Protein AF-A0A7S0RR83-F1 (afdb_monomer)

Sequence (214 aa):
AKKSKADHDKAVKELEAQLAAASGAAKEVEVLRAQLQAARGGAAAEAGELRGEVEGLRAELARVRGEAADSARALGTKEKELETAQALLAEYKSLGAAREGAAAAAAAKAEDALKRAQLEHEHALSKLSERLRAREVEAESLGQQLAKAEAAAAEATKARASAAGSSSAELAAAKAEAEAAREEAAALKKELEGERTKLAKALEESKKRLAKAA

Mean predicted aligned error: 13.93 Å

pLDDT: mean 87.31, std 11.68, range [51.06, 98.56]

Solvent-accessible surface area (backbone atoms only — not comparable to full-atom values): 11217 Å² total; per-residue (Å²): 114,74,65,64,52,54,54,48,55,50,52,50,52,50,50,52,50,50,50,52,50,52,52,51,51,52,53,50,52,53,52,51,50,51,51,52,51,52,51,52,51,50,53,53,50,51,55,48,52,53,50,52,50,52,52,50,52,52,52,50,52,51,50,53,53,49,54,51,53,52,49,52,52,52,49,58,50,51,50,52,52,48,54,52,52,52,52,52,52,53,51,53,52,53,52,49,52,51,50,51,52,51,50,52,53,49,49,53,52,41,53,54,51,39,53,50,53,49,52,55,47,55,53,53,48,52,56,50,53,53,51,50,50,54,50,50,53,50,50,50,54,45,52,52,50,31,54,50,31,48,50,51,34,51,50,46,53,51,50,44,74,76,33,100,74,63,62,74,60,62,52,51,50,33,46,53,52,28,49,52,37,48,52,53,49,53,51,48,51,54,49,50,53,50,49,54,50,51,52,54,49,52,52,52,55,45,52,53,51,52,66,72,53,106

Organism: NCBI:txid1034604

Foldseek 3Di:
DVVVVVVVVVVVVVVVVVVVVVVVVVVVVVVVVVVVVVVVVVVVVVVVVVVVVVVVVVVVVVVVVVVVVVVVVVVVVVVVVVVVVVVVVVVVVVVVVVVVVVVVVVVVVLVVVLVVLVVVLVVVLVVLVVVLVVLVVVLVVLVVVLVVLVVLLVVLVVVVVVDVDDDPVSNVVSVVSNVVSVVVSVVSVVVSVVSVVVSVVSVVVSVVVSVVSD

Structure (mmCIF, N/CA/C/O backbone):
data_AF-A0A7S0RR83-F1
#
_entry.id   AF-A0A7S0RR83-F1
#
loop_
_atom_site.group_PDB
_atom_site.id
_atom_site.type_symbol
_atom_site.label_atom_id
_atom_site.label_alt_id
_atom_site.label_comp_id
_atom_site.label_asym_id
_atom_site.label_entity_id
_atom_site.label_seq_id
_atom_site.pdbx_PDB_ins_code
_atom_site.Cartn_x
_atom_site.Cartn_y
_atom_site.Cartn_z
_atom_site.occupancy
_atom_site.B_iso_or_equiv
_atom_site.auth_seq_id
_atom_site.auth_comp_id
_atom_site.auth_asym_id
_atom_site.auth_atom_id
_atom_site.pdbx_PDB_model_num
ATOM 1 N N . ALA A 1 1 ? -72.125 -13.925 116.553 1.00 60.41 1 ALA A N 1
ATOM 2 C CA . ALA A 1 1 ? -70.691 -13.589 116.703 1.00 60.41 1 ALA A CA 1
ATOM 3 C C . ALA A 1 1 ? -69.766 -14.486 115.865 1.00 60.41 1 ALA A C 1
ATOM 5 O O . ALA A 1 1 ? -69.114 -13.964 114.976 1.00 60.41 1 ALA A O 1
ATOM 6 N N . LYS A 1 2 ? -69.724 -15.818 116.066 1.00 62.03 2 LYS A N 1
ATOM 7 C CA . LYS A 1 2 ? -68.762 -16.705 115.359 1.00 62.03 2 LYS A CA 1
ATOM 8 C C . LYS A 1 2 ? -68.918 -16.778 113.823 1.00 62.03 2 LYS A C 1
ATOM 10 O O . LYS A 1 2 ? -67.911 -16.850 113.136 1.00 62.03 2 LYS A O 1
ATOM 15 N N . LYS A 1 3 ? -70.147 -16.717 113.288 1.00 67.31 3 LYS A N 1
ATOM 16 C CA . LYS A 1 3 ? -70.424 -16.816 111.835 1.00 67.31 3 LYS A CA 1
ATOM 17 C C . LYS A 1 3 ? -69.938 -15.588 111.040 1.00 67.31 3 LYS A C 1
ATOM 19 O O . LYS A 1 3 ? -69.220 -15.741 110.068 1.00 67.31 3 LYS A O 1
ATOM 24 N N . SER A 1 4 ? -70.205 -14.383 111.550 1.00 73.19 4 SER A N 1
ATOM 25 C CA . SER A 1 4 ? -69.758 -13.112 110.946 1.00 73.19 4 SER A CA 1
ATOM 26 C C . SER A 1 4 ? -68.231 -12.958 110.905 1.00 73.19 4 SER A C 1
ATOM 28 O O . SER A 1 4 ? -67.713 -12.361 109.968 1.00 73.19 4 SER A O 1
ATOM 30 N N . LYS A 1 5 ? -67.503 -13.521 111.880 1.00 78.44 5 LYS A N 1
ATOM 31 C CA . LYS A 1 5 ? -66.034 -13.537 111.860 1.00 78.44 5 LYS A CA 1
ATOM 32 C C . LYS A 1 5 ? -65.492 -14.439 110.744 1.00 78.44 5 LYS A C 1
ATOM 34 O O . LYS A 1 5 ? -64.592 -14.033 110.027 1.00 78.44 5 LYS A O 1
ATOM 39 N N . ALA A 1 6 ? -66.092 -15.616 110.550 1.00 79.31 6 ALA A N 1
ATOM 40 C CA . ALA A 1 6 ? -65.705 -16.537 109.481 1.00 79.31 6 ALA A CA 1
ATOM 41 C C . ALA A 1 6 ? -65.981 -15.969 108.076 1.00 79.31 6 ALA A C 1
ATOM 43 O O . ALA A 1 6 ? -65.160 -16.141 107.178 1.00 79.31 6 ALA A O 1
ATOM 44 N N . ASP A 1 7 ? -67.101 -15.263 107.894 1.00 82.12 7 ASP A N 1
ATOM 45 C CA . ASP A 1 7 ? -67.424 -14.593 106.627 1.00 82.12 7 ASP A CA 1
ATOM 46 C C . ASP A 1 7 ? -66.451 -13.434 106.339 1.00 82.12 7 ASP A C 1
ATOM 48 O O . ASP A 1 7 ? -65.999 -13.267 105.205 1.00 82.12 7 ASP A O 1
ATOM 52 N N . HIS A 1 8 ? -66.059 -12.680 107.373 1.00 84.81 8 HIS A N 1
ATOM 53 C CA . HIS A 1 8 ? -65.063 -11.616 107.248 1.00 84.81 8 HIS A CA 1
ATOM 54 C C . HIS A 1 8 ? -63.662 -12.167 106.933 1.00 84.81 8 HIS A C 1
ATOM 56 O O . HIS A 1 8 ? -62.995 -11.642 106.042 1.00 84.81 8 HIS A O 1
ATOM 62 N N . ASP A 1 9 ? -63.234 -13.242 107.601 1.00 86.94 9 ASP A N 1
ATOM 63 C CA . ASP A 1 9 ? -61.950 -13.905 107.337 1.00 86.94 9 ASP A CA 1
ATOM 64 C C . ASP A 1 9 ? -61.903 -14.487 105.910 1.00 86.94 9 ASP A C 1
ATOM 66 O O . ASP A 1 9 ? -60.859 -14.467 105.257 1.00 86.94 9 ASP A O 1
ATOM 70 N N . LYS A 1 10 ? -63.039 -14.978 105.390 1.00 89.88 10 LYS A N 1
ATOM 71 C CA . LYS A 1 10 ? -63.157 -15.449 104.002 1.00 89.88 10 LYS A CA 1
ATOM 72 C C . LYS A 1 10 ? -63.028 -14.298 102.999 1.00 89.88 10 LYS A C 1
ATOM 74 O O . LYS A 1 10 ? -62.277 -14.429 102.038 1.00 89.88 10 LYS A O 1
ATOM 79 N N . ALA A 1 11 ? -63.708 -13.177 103.240 1.00 89.00 11 ALA A N 1
ATOM 80 C CA . ALA A 1 11 ? -63.618 -11.992 102.386 1.00 89.00 11 ALA A CA 1
ATOM 81 C C . ALA A 1 11 ? -62.201 -11.393 102.367 1.00 89.00 11 ALA A C 1
ATOM 83 O O . ALA A 1 11 ? -61.719 -10.994 101.312 1.00 89.00 11 ALA A O 1
ATOM 84 N N . VAL A 1 12 ? -61.509 -11.381 103.513 1.00 90.44 12 VAL A N 1
ATOM 85 C CA . VAL A 1 12 ? -60.111 -10.930 103.602 1.00 90.44 12 VAL A CA 1
ATOM 86 C C . VAL A 1 12 ? -59.194 -11.831 102.778 1.00 90.44 12 VAL A C 1
ATOM 88 O O . VAL A 1 12 ? -58.439 -11.320 101.959 1.00 90.44 12 VAL A O 1
ATOM 91 N N . LYS A 1 13 ? -59.312 -13.160 102.899 1.00 91.75 13 LYS A N 1
ATOM 92 C CA . LYS A 1 13 ? -58.520 -14.102 102.087 1.00 91.75 13 LYS A CA 1
ATOM 93 C C . LYS A 1 13 ? -58.776 -13.966 100.588 1.00 91.75 13 LYS A C 1
ATOM 95 O O . LYS A 1 13 ? -57.857 -14.116 99.789 1.00 91.75 13 LYS A O 1
ATOM 100 N N . GLU A 1 14 ? -60.018 -13.699 100.199 1.00 92.44 14 GLU A N 1
ATOM 101 C CA . GLU A 1 14 ? -60.375 -13.487 98.796 1.00 92.44 14 GLU A CA 1
ATOM 102 C C . GLU A 1 14 ? -59.794 -12.171 98.259 1.00 92.44 14 GLU A C 1
ATOM 104 O O . GLU A 1 14 ? -59.239 -12.154 97.162 1.00 92.44 14 GLU A O 1
ATOM 109 N N . LEU A 1 15 ? -59.822 -11.095 99.052 1.00 91.69 15 LEU A N 1
ATOM 110 C CA . LEU 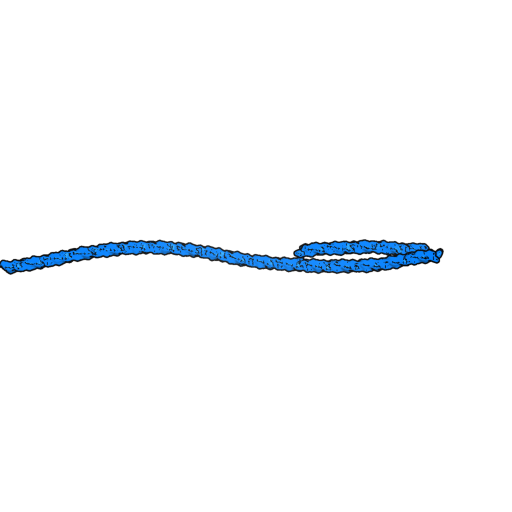A 1 15 ? -59.162 -9.830 98.714 1.00 91.69 15 LEU A CA 1
ATOM 111 C C . LEU A 1 15 ? -57.634 -9.969 98.645 1.00 91.69 15 LEU A C 1
ATOM 113 O O . LEU A 1 15 ? -57.019 -9.425 97.734 1.00 91.69 15 LEU A O 1
ATOM 117 N N . GLU A 1 16 ? -57.015 -10.722 99.557 1.00 92.25 16 GLU A N 1
ATOM 118 C CA . GLU A 1 16 ? -55.580 -11.033 99.516 1.00 92.25 16 GLU A CA 1
ATOM 119 C C . GLU A 1 16 ? -55.212 -11.830 98.255 1.00 92.25 16 GLU A C 1
ATOM 121 O O . GLU A 1 16 ? -54.220 -11.519 97.594 1.00 92.25 16 GLU A O 1
ATOM 126 N N . ALA A 1 17 ? -56.036 -12.811 97.870 1.00 91.88 17 ALA A N 1
ATOM 127 C CA . ALA A 1 17 ? -55.854 -13.573 96.636 1.00 91.88 17 ALA A CA 1
ATOM 128 C C . ALA A 1 17 ? -56.018 -12.695 95.383 1.00 91.88 17 ALA A C 1
ATOM 130 O O . ALA A 1 17 ? -55.215 -12.791 94.454 1.00 91.88 17 ALA A O 1
ATOM 131 N N . GLN A 1 18 ? -57.012 -11.800 95.366 1.00 93.50 18 GLN A N 1
ATOM 132 C CA . GLN A 1 18 ? -57.211 -10.835 94.282 1.00 93.50 18 GLN A CA 1
ATOM 133 C C . GLN A 1 18 ? -56.055 -9.833 94.188 1.00 93.50 18 GLN A C 1
ATOM 135 O O . GLN A 1 18 ? -55.601 -9.532 93.086 1.00 93.50 18 GLN A O 1
ATOM 140 N N . LEU A 1 19 ? -55.529 -9.357 95.320 1.00 93.56 19 LEU A N 1
ATOM 141 C CA . LEU A 1 19 ? -54.373 -8.462 95.358 1.00 93.56 19 LEU A CA 1
ATOM 142 C C . LEU A 1 19 ? -53.105 -9.164 94.854 1.00 93.56 19 LEU A C 1
ATOM 144 O O . LEU A 1 19 ? -52.348 -8.581 94.077 1.00 93.56 19 LEU A O 1
ATOM 148 N N . ALA A 1 20 ? -52.890 -10.423 95.242 1.00 92.38 20 ALA A N 1
ATOM 149 C CA . ALA A 1 20 ? -51.783 -11.234 94.743 1.00 92.38 20 ALA A CA 1
ATOM 150 C C . ALA A 1 20 ? -51.888 -11.468 93.225 1.00 92.38 20 ALA A C 1
ATOM 152 O O . ALA A 1 20 ? -50.896 -11.302 92.512 1.00 92.38 20 ALA A O 1
ATOM 153 N N . ALA A 1 21 ? -53.087 -11.772 92.717 1.00 93.62 21 ALA A N 1
ATOM 154 C CA . ALA A 1 21 ? -53.343 -11.922 91.285 1.00 93.62 21 ALA A CA 1
ATOM 155 C C . ALA A 1 21 ? -53.129 -10.606 90.515 1.00 93.62 21 ALA A C 1
ATOM 157 O O . ALA A 1 21 ? -52.456 -10.598 89.486 1.00 93.62 21 ALA A O 1
ATOM 158 N N . ALA A 1 22 ? -53.627 -9.481 91.039 1.00 92.25 22 ALA A N 1
ATOM 159 C CA . ALA A 1 22 ? -53.428 -8.159 90.448 1.00 92.25 22 ALA A CA 1
ATOM 160 C C . ALA A 1 22 ? -51.945 -7.752 90.432 1.00 92.25 22 ALA A C 1
ATOM 162 O O . ALA A 1 22 ? -51.466 -7.203 89.441 1.00 92.25 22 ALA A O 1
ATOM 163 N N . SER A 1 23 ? -51.193 -8.066 91.492 1.00 92.69 23 SER A N 1
ATOM 164 C CA . SER A 1 23 ? -49.745 -7.838 91.547 1.00 92.69 23 SER A CA 1
ATOM 165 C C . SER A 1 23 ? -48.982 -8.715 90.545 1.00 92.69 23 SER A C 1
ATOM 167 O O . SER A 1 23 ? -48.041 -8.239 89.909 1.00 92.69 23 SER A O 1
ATOM 169 N N . GLY A 1 24 ? -49.405 -9.970 90.358 1.00 94.25 24 GLY A N 1
ATOM 170 C CA . GLY A 1 24 ? -48.872 -10.860 89.323 1.00 94.25 24 GLY A CA 1
ATOM 171 C C . GLY A 1 24 ? -49.106 -10.316 87.912 1.00 94.25 24 GLY A C 1
ATOM 172 O O . GLY A 1 24 ? -48.156 -10.179 87.144 1.00 94.25 24 GLY A O 1
ATOM 173 N N . ALA A 1 25 ? -50.342 -9.911 87.609 1.00 94.75 25 ALA A N 1
ATOM 174 C CA . ALA A 1 25 ? -50.702 -9.318 86.322 1.00 94.75 25 ALA A CA 1
ATOM 175 C C . ALA A 1 25 ? -49.961 -7.994 86.055 1.00 94.75 25 ALA A C 1
ATOM 177 O O . ALA A 1 25 ? -49.521 -7.745 84.936 1.00 94.75 25 ALA A O 1
ATOM 178 N N . ALA A 1 26 ? -49.766 -7.152 87.077 1.00 94.25 26 ALA A N 1
ATOM 179 C CA . ALA A 1 26 ? -49.001 -5.911 86.943 1.00 94.25 26 ALA A CA 1
ATOM 180 C C . ALA A 1 26 ? -47.542 -6.175 86.528 1.00 94.25 26 ALA A C 1
ATOM 182 O O . ALA A 1 26 ? -47.042 -5.527 85.609 1.00 94.25 26 ALA A O 1
ATOM 183 N N . LYS A 1 27 ? -46.887 -7.171 87.141 1.00 95.12 27 LYS A N 1
ATOM 184 C CA . LYS A 1 27 ? -45.526 -7.591 86.765 1.00 95.12 27 LYS A CA 1
ATOM 185 C C . LYS A 1 27 ? -45.468 -8.142 85.342 1.00 95.12 27 LYS A C 1
ATOM 187 O O . LYS A 1 27 ? -44.540 -7.833 84.602 1.00 95.12 27 LYS A O 1
ATOM 192 N N . GLU A 1 28 ? -46.458 -8.931 84.937 1.00 96.25 28 GLU A N 1
ATOM 193 C CA . GLU A 1 28 ? -46.538 -9.459 83.572 1.00 96.25 28 GLU A CA 1
ATOM 194 C C . GLU A 1 28 ? -46.694 -8.334 82.536 1.00 96.25 28 GLU A C 1
ATOM 196 O O . GLU A 1 28 ? -45.997 -8.321 81.523 1.00 96.25 28 GLU A O 1
ATOM 201 N N . VAL A 1 29 ? -47.524 -7.326 82.822 1.00 96.38 29 VAL A N 1
ATOM 202 C CA . VAL A 1 29 ? -47.659 -6.131 81.974 1.00 96.38 29 VAL A CA 1
ATOM 203 C C . VAL A 1 29 ? -46.337 -5.365 81.862 1.00 96.38 29 VAL A C 1
ATOM 205 O O . VAL A 1 29 ? -46.005 -4.894 80.774 1.00 96.38 29 VAL A O 1
ATOM 208 N N . GLU A 1 30 ? -45.565 -5.236 82.944 1.00 96.31 30 GLU A N 1
ATOM 209 C CA . GLU A 1 30 ? -44.232 -4.616 82.901 1.00 96.31 30 GLU A CA 1
ATOM 210 C C . GLU A 1 30 ? -43.258 -5.404 82.015 1.00 96.31 30 GLU A C 1
ATOM 212 O O . GLU A 1 30 ? -42.582 -4.807 81.172 1.00 96.31 30 GLU A O 1
ATOM 217 N N . VAL A 1 31 ? -43.241 -6.736 82.129 1.00 97.31 31 VAL A N 1
ATOM 218 C CA . VAL A 1 31 ? -42.421 -7.613 81.275 1.00 97.31 31 VAL A CA 1
ATOM 219 C C . VAL A 1 31 ? -42.820 -7.479 79.805 1.00 97.31 31 VAL A C 1
ATOM 221 O O . VAL A 1 31 ? -41.956 -7.275 78.952 1.00 97.31 31 VAL A O 1
ATOM 224 N N . LEU A 1 32 ? -44.118 -7.523 79.495 1.00 97.31 32 LEU A N 1
ATOM 225 C CA . LEU A 1 32 ? -44.620 -7.376 78.126 1.00 97.31 32 LEU A CA 1
ATOM 226 C C . LEU A 1 32 ? -44.305 -5.993 77.544 1.00 97.31 32 LEU A C 1
ATOM 228 O O . LEU A 1 32 ? -43.950 -5.882 76.371 1.00 97.31 32 LEU A O 1
ATOM 232 N N . ARG A 1 33 ? -44.379 -4.926 78.352 1.00 97.12 33 ARG A N 1
ATOM 233 C CA . ARG A 1 33 ? -43.968 -3.576 77.931 1.00 97.12 33 ARG A CA 1
ATOM 234 C C . ARG A 1 33 ? -42.480 -3.516 77.607 1.00 97.12 33 ARG A C 1
ATOM 236 O O . ARG A 1 33 ? -42.124 -2.952 76.574 1.00 97.12 33 ARG A O 1
ATOM 243 N N . ALA A 1 34 ? -41.633 -4.116 78.443 1.00 96.19 34 ALA A N 1
ATOM 244 C CA . ALA A 1 34 ? -40.195 -4.182 78.199 1.00 96.19 34 ALA A CA 1
ATOM 245 C C . ALA A 1 34 ? -39.875 -4.973 76.919 1.00 96.19 34 ALA A C 1
ATOM 247 O O . ALA A 1 34 ? -39.101 -4.505 76.085 1.00 96.19 34 ALA A O 1
ATOM 248 N N . GLN A 1 35 ? -40.525 -6.122 76.710 1.00 97.75 35 GLN A N 1
ATOM 249 C CA . GLN A 1 35 ? -40.382 -6.925 75.491 1.00 97.75 35 GLN A CA 1
ATOM 250 C C . GLN A 1 35 ? -40.842 -6.165 74.241 1.00 97.75 35 GLN A C 1
ATOM 252 O O . GLN A 1 35 ? -40.140 -6.159 73.232 1.00 97.75 35 GLN A O 1
ATOM 257 N N . LEU A 1 36 ? -41.981 -5.468 74.306 1.00 97.25 36 LEU A N 1
ATOM 258 C CA . LEU A 1 36 ? -42.479 -4.651 73.199 1.00 97.25 36 LEU A CA 1
ATOM 259 C C . LEU A 1 36 ? -41.527 -3.492 72.876 1.00 97.25 36 LEU A C 1
ATOM 261 O O . LEU A 1 36 ? -41.306 -3.185 71.706 1.00 97.25 36 LEU A O 1
ATOM 265 N N . GLN A 1 37 ? -40.960 -2.843 73.896 1.00 97.06 37 GLN A N 1
ATOM 266 C CA . GLN A 1 37 ? -39.983 -1.773 73.708 1.00 97.06 37 GLN A CA 1
ATOM 267 C C . GLN A 1 37 ? -38.692 -2.302 73.071 1.00 97.06 37 GLN A C 1
ATOM 269 O O . GLN A 1 37 ? -38.191 -1.683 72.133 1.00 97.06 37 GLN A O 1
ATOM 274 N N . ALA A 1 38 ? -38.200 -3.461 73.516 1.00 96.69 38 ALA A N 1
ATOM 275 C CA . ALA A 1 38 ? -37.044 -4.124 72.918 1.00 96.69 38 ALA A CA 1
ATOM 276 C C . ALA A 1 38 ? -37.302 -4.504 71.450 1.00 96.69 38 ALA A C 1
ATOM 278 O O . ALA A 1 38 ? -36.490 -4.184 70.586 1.00 96.69 38 ALA A O 1
ATOM 279 N N . ALA A 1 39 ? -38.461 -5.097 71.144 1.00 96.62 39 ALA A N 1
ATOM 280 C CA . ALA A 1 39 ? -38.842 -5.459 69.779 1.00 96.62 39 ALA A CA 1
ATOM 281 C C . ALA A 1 39 ? -38.962 -4.231 68.861 1.00 96.62 39 ALA A C 1
ATOM 283 O O . ALA A 1 39 ? -38.484 -4.251 67.730 1.00 96.62 39 ALA A O 1
ATOM 284 N N . ARG A 1 40 ? -39.551 -3.131 69.353 1.00 96.75 40 ARG A N 1
ATOM 285 C CA . ARG A 1 40 ? -39.627 -1.860 68.611 1.00 96.75 40 ARG A CA 1
ATOM 286 C C . ARG A 1 40 ? -38.247 -1.260 68.354 1.00 96.75 40 ARG A C 1
ATOM 288 O O . ARG A 1 40 ? -38.011 -0.765 67.258 1.00 96.75 40 ARG A O 1
ATOM 295 N N . GLY A 1 41 ? -37.354 -1.306 69.344 1.00 97.31 41 GLY A N 1
ATOM 296 C CA . GLY A 1 41 ? -35.970 -0.855 69.196 1.00 97.31 41 GLY A CA 1
ATOM 297 C C . GLY A 1 41 ? -35.206 -1.675 68.156 1.00 97.31 41 GLY A C 1
ATOM 298 O O . GLY A 1 41 ? -34.579 -1.094 67.275 1.00 97.31 41 GLY A O 1
ATOM 299 N N . GLY A 1 42 ? -35.329 -3.005 68.208 1.00 97.75 42 GLY A N 1
ATOM 300 C CA . GLY A 1 42 ? -34.726 -3.914 67.229 1.00 97.75 42 GLY A CA 1
ATOM 301 C C . GLY A 1 42 ? -35.236 -3.668 65.808 1.00 97.75 42 GLY A C 1
ATOM 302 O O . GLY A 1 42 ? -34.438 -3.452 64.903 1.00 97.75 42 GLY A O 1
ATOM 303 N N . ALA A 1 43 ? -36.557 -3.582 65.626 1.00 97.19 43 ALA A N 1
ATOM 304 C CA . ALA A 1 43 ? -37.153 -3.303 64.319 1.00 97.19 43 ALA A CA 1
ATOM 305 C C . ALA A 1 43 ? -36.753 -1.923 63.763 1.00 97.19 43 ALA A C 1
ATOM 307 O O . ALA A 1 43 ? -36.580 -1.764 62.556 1.00 97.19 43 ALA A O 1
ATOM 308 N N . ALA A 1 44 ? -36.598 -0.911 64.625 1.00 96.81 44 ALA A N 1
ATOM 309 C CA . ALA A 1 44 ? -36.131 0.409 64.207 1.00 96.81 44 ALA A CA 1
ATOM 310 C C . ALA A 1 44 ? -34.659 0.392 63.762 1.00 96.81 44 ALA A C 1
ATOM 312 O O . ALA A 1 44 ? -34.322 1.063 62.787 1.00 96.81 44 ALA A O 1
ATOM 313 N N . ALA A 1 45 ? -33.804 -0.375 64.447 1.00 97.31 45 ALA A N 1
ATOM 314 C CA . ALA A 1 45 ? -32.404 -0.552 64.066 1.00 97.31 45 ALA A CA 1
ATOM 315 C C . ALA A 1 45 ? -32.281 -1.271 62.713 1.00 97.31 45 ALA A C 1
ATOM 317 O O . ALA A 1 45 ? -31.656 -0.738 61.800 1.00 97.31 45 ALA A O 1
ATOM 318 N N . GLU A 1 46 ? -32.975 -2.398 62.546 1.00 98.06 46 GLU A N 1
ATOM 319 C CA . GLU A 1 46 ? -32.992 -3.171 61.296 1.00 98.06 46 GLU A CA 1
ATOM 320 C C . GLU A 1 46 ? -33.536 -2.341 60.121 1.00 98.06 46 GLU A C 1
ATOM 322 O O . GLU A 1 46 ? -32.962 -2.313 59.034 1.00 98.06 46 GLU A O 1
ATOM 327 N N . ALA A 1 47 ? -34.602 -1.563 60.343 1.00 97.50 47 ALA A N 1
ATOM 328 C CA . ALA A 1 47 ? -35.118 -0.647 59.329 1.00 97.50 47 ALA A CA 1
ATOM 329 C C . ALA A 1 47 ? -34.118 0.464 58.956 1.00 97.50 47 ALA A C 1
ATOM 331 O O . ALA A 1 47 ? -34.159 0.964 57.830 1.00 97.50 47 ALA A O 1
ATOM 332 N N . GLY A 1 48 ? -33.254 0.882 59.885 1.00 97.88 48 GLY A N 1
ATOM 333 C CA . GLY A 1 48 ? -32.165 1.822 59.623 1.00 97.88 48 GLY A CA 1
ATOM 334 C C . GLY A 1 48 ? -31.062 1.203 58.765 1.00 97.88 48 GLY A C 1
ATOM 335 O O . GLY A 1 48 ? -30.654 1.806 57.773 1.00 97.88 48 GLY A O 1
ATOM 336 N N . GLU A 1 49 ? -30.639 -0.017 59.099 1.00 98.06 49 GLU A N 1
ATOM 337 C CA . GLU A 1 49 ? -29.631 -0.778 58.348 1.00 98.06 49 GLU A CA 1
ATOM 338 C C . GLU A 1 49 ? -30.084 -1.038 56.906 1.00 98.06 49 GLU A C 1
ATOM 340 O O . GLU A 1 49 ? -29.376 -0.683 55.963 1.00 98.06 49 GLU A O 1
ATOM 345 N N . LEU A 1 50 ? -31.313 -1.534 56.722 1.00 98.12 50 LEU A N 1
ATOM 346 C CA . LEU A 1 50 ? -31.885 -1.790 55.396 1.00 98.12 50 LEU A CA 1
ATOM 347 C C . LEU A 1 50 ? -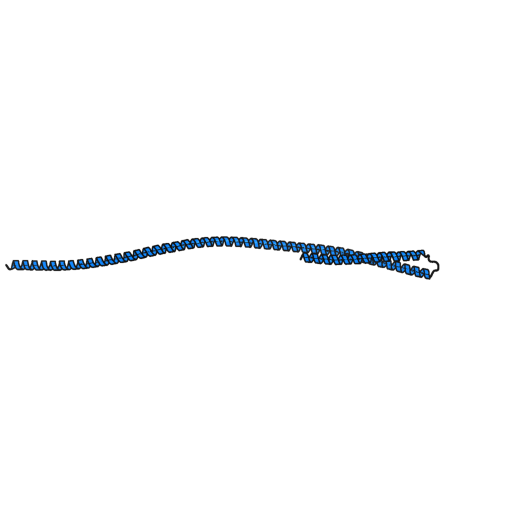32.004 -0.516 54.551 1.00 98.12 50 LEU A C 1
ATOM 349 O O . LEU A 1 50 ? -31.801 -0.549 53.338 1.00 98.12 50 LEU A O 1
ATOM 353 N N . ARG A 1 51 ? -32.326 0.633 55.163 1.00 98.12 51 ARG A N 1
ATOM 354 C CA . ARG A 1 51 ? -32.340 1.919 54.443 1.00 98.12 51 ARG A CA 1
ATOM 355 C C . ARG A 1 51 ? -30.944 2.300 53.963 1.00 98.12 51 ARG A C 1
ATOM 357 O O . ARG A 1 51 ? -30.812 2.697 52.807 1.00 98.12 51 ARG A O 1
ATOM 364 N N . GLY A 1 52 ? -29.931 2.143 54.815 1.00 98.00 52 GLY A N 1
ATOM 365 C CA . GLY A 1 52 ? -28.537 2.393 54.450 1.00 98.00 52 GLY A CA 1
ATOM 366 C C . GLY A 1 52 ? -28.065 1.488 53.310 1.00 98.00 52 GLY A C 1
ATOM 367 O O . GLY A 1 52 ? -27.455 1.966 52.356 1.00 98.00 52 GLY A O 1
ATOM 368 N N . GLU A 1 53 ? -28.416 0.202 53.350 1.00 98.44 53 GLU A N 1
ATOM 369 C CA . GLU A 1 53 ? -28.096 -0.748 52.280 1.00 98.44 53 GLU A CA 1
ATOM 370 C C . GLU A 1 53 ? -28.779 -0.371 50.956 1.00 98.44 53 GLU A C 1
ATOM 372 O O . GLU A 1 53 ? -28.132 -0.329 49.909 1.00 98.44 53 GLU A O 1
ATOM 377 N N . VAL A 1 54 ? -30.066 -0.004 50.990 1.00 98.38 54 VAL A N 1
ATOM 378 C CA . VAL A 1 54 ? -30.799 0.455 49.798 1.00 98.38 54 VAL A CA 1
ATOM 379 C C . VAL A 1 54 ? -30.172 1.717 49.202 1.00 98.38 54 VAL A C 1
ATOM 381 O O . VAL A 1 54 ? -30.089 1.842 47.978 1.00 98.38 54 VAL A O 1
ATOM 384 N N . GLU A 1 55 ? -29.735 2.663 50.031 1.00 98.38 55 GLU A N 1
ATOM 385 C CA . GLU A 1 55 ? -29.032 3.863 49.566 1.00 98.38 55 GLU A CA 1
ATOM 386 C C . GLU A 1 55 ? -27.670 3.522 48.947 1.00 98.38 55 GLU A C 1
ATOM 388 O O . GLU A 1 55 ? -27.357 4.019 47.860 1.00 98.38 55 GLU A O 1
ATOM 393 N N . GLY A 1 56 ? -26.913 2.609 49.563 1.00 98.56 56 GLY A N 1
ATOM 394 C CA . GLY A 1 56 ? -25.648 2.099 49.031 1.00 98.56 56 GLY A CA 1
ATOM 395 C C . GLY A 1 56 ? -25.810 1.428 47.666 1.00 98.56 56 GLY A C 1
ATOM 396 O O . GLY A 1 56 ? -25.139 1.804 46.704 1.00 98.56 56 GLY A O 1
ATOM 397 N N . LEU A 1 57 ? -26.771 0.510 47.537 1.00 98.50 57 LEU A N 1
ATOM 398 C CA . LEU A 1 57 ? -27.067 -0.183 46.279 1.00 98.50 57 LEU A CA 1
ATOM 399 C C . LEU A 1 57 ? -27.537 0.780 45.181 1.00 98.50 57 LEU A C 1
ATOM 401 O O . LEU A 1 57 ? -27.198 0.609 44.010 1.00 98.50 57 LEU A O 1
ATOM 405 N N . ARG A 1 58 ? -28.296 1.825 45.532 1.00 98.50 58 ARG A N 1
ATOM 406 C CA . ARG A 1 58 ? -28.693 2.871 44.574 1.00 98.50 58 ARG A CA 1
ATOM 407 C C . ARG A 1 58 ? -27.492 3.665 44.070 1.00 98.50 58 ARG A C 1
ATOM 409 O O . ARG A 1 58 ? -27.429 3.948 42.872 1.00 98.50 58 ARG A O 1
ATOM 416 N N . ALA A 1 59 ? -26.557 4.012 44.952 1.00 98.38 59 ALA A N 1
ATOM 417 C CA . ALA A 1 59 ? -25.329 4.705 44.573 1.00 98.38 59 ALA A CA 1
ATOM 418 C C . ALA A 1 59 ? -24.445 3.828 43.672 1.00 98.38 59 ALA A C 1
ATOM 420 O O . ALA A 1 59 ? -23.955 4.294 42.642 1.00 98.38 59 ALA A O 1
ATOM 421 N N . GLU A 1 60 ? -24.304 2.544 44.001 1.00 98.50 60 GLU A N 1
ATOM 422 C CA . GLU A 1 60 ? -23.543 1.598 43.187 1.00 98.50 60 GLU A CA 1
ATOM 423 C C . GLU A 1 60 ? -24.178 1.386 41.807 1.00 98.50 60 GLU A C 1
ATOM 425 O O . GLU A 1 60 ? -23.489 1.458 40.789 1.00 98.50 60 GLU A O 1
ATOM 430 N N . LEU A 1 61 ? -25.503 1.229 41.744 1.00 98.31 61 LEU A N 1
ATOM 431 C CA . LEU A 1 61 ? -26.230 1.122 40.480 1.00 98.31 61 LEU A CA 1
ATOM 432 C C . LEU A 1 61 ? -26.038 2.369 39.605 1.00 98.31 61 LEU A C 1
ATOM 434 O O . LEU A 1 61 ? -25.887 2.252 38.387 1.00 98.31 61 LEU A O 1
ATOM 438 N N . ALA A 1 62 ? -26.042 3.563 40.204 1.00 98.44 62 ALA A N 1
ATOM 439 C CA . ALA A 1 62 ? -25.778 4.805 39.485 1.00 98.44 62 ALA A CA 1
ATOM 440 C C . ALA A 1 62 ? -24.344 4.848 38.931 1.00 98.44 62 ALA A C 1
ATOM 442 O O . ALA A 1 62 ? -24.159 5.197 37.763 1.00 98.44 62 ALA A O 1
ATOM 443 N N . ARG A 1 63 ? -23.350 4.425 39.724 1.00 98.56 63 ARG A N 1
ATOM 444 C CA . ARG A 1 63 ? -21.946 4.324 39.296 1.00 98.56 63 ARG A CA 1
ATOM 445 C C . ARG A 1 63 ? -21.784 3.373 38.110 1.00 98.56 63 ARG A C 1
ATOM 447 O O . ARG A 1 63 ? -21.256 3.778 37.079 1.00 98.56 63 ARG A O 1
ATOM 454 N N . VAL A 1 64 ? -22.301 2.147 38.219 1.00 98.38 64 VAL A N 1
ATOM 455 C CA . VAL A 1 64 ? -22.198 1.124 37.161 1.00 98.38 64 VAL A CA 1
ATOM 456 C C . VAL A 1 64 ? -22.885 1.581 35.872 1.00 98.38 64 VAL A C 1
ATOM 458 O O . VAL A 1 64 ? -22.373 1.354 34.778 1.00 98.38 64 VAL A O 1
ATOM 461 N N . ARG A 1 65 ? -24.024 2.278 35.971 1.00 98.44 65 ARG A N 1
ATOM 462 C CA . ARG A 1 65 ? -24.688 2.870 34.797 1.00 98.44 65 ARG A CA 1
ATOM 463 C C . ARG A 1 65 ? -23.840 3.948 34.125 1.00 98.44 65 ARG A C 1
ATOM 465 O O . ARG A 1 65 ? -23.833 4.013 32.898 1.00 98.44 65 ARG A O 1
ATOM 472 N N . GLY A 1 66 ? -23.135 4.767 34.906 1.00 98.56 66 GLY A N 1
ATOM 473 C CA . GLY A 1 66 ? -22.177 5.743 34.382 1.00 98.56 66 GLY A CA 1
ATOM 474 C C . GLY A 1 66 ? -21.037 5.066 33.622 1.00 98.56 66 GLY A C 1
ATOM 475 O O . GLY A 1 66 ? -20.812 5.363 32.453 1.00 98.56 66 GLY A O 1
ATOM 476 N N . GLU A 1 67 ? -20.400 4.074 34.244 1.00 98.50 67 GLU A N 1
ATOM 477 C CA . GLU A 1 67 ? -19.296 3.308 33.645 1.00 98.50 67 GLU A CA 1
ATOM 478 C C . GLU A 1 67 ? -19.715 2.575 32.363 1.00 98.50 67 GLU A C 1
ATOM 480 O O . GLU A 1 67 ? -18.972 2.559 31.378 1.00 98.50 67 GLU A O 1
ATOM 485 N N . ALA A 1 68 ? -20.927 2.013 32.335 1.00 98.31 68 ALA A N 1
ATOM 486 C CA . ALA A 1 68 ? -21.483 1.382 31.143 1.00 98.31 68 ALA A CA 1
ATOM 487 C C . ALA A 1 68 ? -21.717 2.395 30.008 1.00 98.31 68 ALA A C 1
ATOM 489 O O . ALA A 1 68 ? -21.408 2.107 28.851 1.00 98.31 68 ALA A O 1
ATOM 490 N N . ALA A 1 69 ? -22.223 3.591 30.326 1.00 98.19 69 ALA A N 1
ATOM 491 C CA . ALA A 1 69 ? -22.431 4.648 29.339 1.00 98.19 69 ALA A CA 1
ATOM 492 C C . ALA A 1 69 ? -21.104 5.155 28.753 1.00 98.19 69 ALA A C 1
ATOM 494 O O . ALA A 1 69 ? -20.999 5.348 27.540 1.00 98.19 69 ALA A O 1
ATOM 495 N N . ASP A 1 70 ? -20.079 5.328 29.586 1.00 98.38 70 ASP A N 1
ATOM 496 C CA . ASP A 1 70 ? -18.754 5.749 29.130 1.00 98.38 70 ASP A CA 1
ATOM 497 C C . ASP A 1 70 ? -18.064 4.661 28.302 1.00 98.38 70 ASP A C 1
ATOM 499 O O . ASP A 1 70 ? -17.499 4.954 27.246 1.00 98.38 70 ASP A O 1
ATOM 503 N N . SER A 1 71 ? -18.204 3.394 28.699 1.00 98.00 71 SER A N 1
ATOM 504 C CA . SER A 1 71 ? -17.717 2.251 27.918 1.00 98.00 71 SER A CA 1
ATOM 505 C C . SER A 1 71 ? -18.382 2.179 26.541 1.00 98.00 71 SER A C 1
ATOM 507 O O . SER A 1 71 ? -17.698 1.979 25.539 1.00 98.00 71 SER A O 1
ATOM 509 N N . ALA A 1 72 ? -19.696 2.411 26.458 1.00 98.19 72 ALA A N 1
ATOM 510 C CA . ALA A 1 72 ? -20.417 2.444 25.186 1.00 98.19 72 ALA A CA 1
ATOM 511 C C . ALA A 1 72 ? -19.941 3.589 24.273 1.00 98.19 72 ALA A C 1
ATOM 513 O O . ALA A 1 72 ? -19.771 3.395 23.069 1.00 98.19 72 ALA A O 1
ATOM 514 N N . ARG A 1 73 ? -19.665 4.775 24.834 1.00 98.50 73 ARG A N 1
ATOM 515 C CA . ARG A 1 73 ? -19.096 5.907 24.077 1.00 98.50 73 ARG A CA 1
ATOM 516 C C . ARG A 1 73 ? -17.693 5.596 23.557 1.00 98.50 73 ARG A C 1
ATOM 518 O O . ARG A 1 73 ? -17.385 5.893 22.400 1.00 98.50 73 ARG A O 1
ATOM 525 N N . ALA A 1 74 ? -16.847 5.002 24.398 1.00 98.31 74 ALA A N 1
ATOM 526 C CA . ALA A 1 74 ? -15.496 4.602 24.022 1.00 98.31 74 ALA A CA 1
ATOM 527 C C . ALA A 1 74 ? -15.516 3.555 22.900 1.00 98.31 74 ALA A C 1
ATOM 529 O O . ALA A 1 74 ? -14.789 3.699 21.918 1.00 98.31 74 ALA A O 1
ATOM 530 N N . LEU A 1 75 ? -16.397 2.558 23.004 1.00 98.31 75 LEU A N 1
ATOM 531 C CA . LEU A 1 75 ? -16.577 1.527 21.986 1.00 98.31 75 LEU A CA 1
ATOM 532 C C . LEU A 1 75 ? -17.018 2.130 20.647 1.00 98.31 75 LEU A C 1
ATOM 534 O O . LEU A 1 75 ? -16.350 1.902 19.643 1.00 98.31 75 LEU A O 1
ATOM 538 N N . GLY A 1 76 ? -18.025 3.009 20.642 1.00 98.44 76 GLY A N 1
ATOM 539 C CA . GLY A 1 76 ? -18.453 3.695 19.416 1.00 98.44 76 GLY A CA 1
ATOM 540 C C . GLY A 1 76 ? -17.373 4.597 18.797 1.00 98.44 76 GLY A C 1
ATOM 541 O O . GLY A 1 76 ? -17.352 4.816 17.587 1.00 98.44 76 GLY A O 1
ATOM 542 N N . THR A 1 77 ? -16.441 5.115 19.602 1.00 98.38 77 THR A N 1
ATOM 543 C CA . THR A 1 77 ? -15.278 5.866 19.094 1.00 98.38 77 THR A CA 1
ATOM 544 C C . THR A 1 77 ? -14.277 4.924 18.426 1.00 98.38 77 THR A C 1
ATOM 546 O O . THR A 1 77 ? -13.815 5.197 17.320 1.00 98.38 77 THR A O 1
ATOM 549 N N . LYS A 1 78 ? -13.988 3.781 19.059 1.00 98.06 78 LYS A N 1
ATOM 550 C CA . LYS A 1 78 ? -13.083 2.758 18.521 1.00 98.06 78 LYS A CA 1
ATOM 551 C C . LYS A 1 78 ? -13.618 2.109 17.246 1.00 98.06 78 LYS A C 1
ATOM 553 O O . LYS A 1 78 ? -12.833 1.836 16.345 1.00 98.06 78 LYS A O 1
ATOM 558 N N . GLU A 1 79 ? -14.929 1.923 17.130 1.00 98.50 79 GLU A N 1
ATOM 559 C CA . GLU A 1 79 ? -15.569 1.444 15.898 1.00 98.50 79 GLU A CA 1
ATOM 560 C C . GLU A 1 79 ? -15.347 2.413 14.729 1.00 98.50 79 GLU A C 1
ATOM 562 O O . GLU A 1 79 ? -14.915 1.990 13.660 1.00 98.50 79 GLU A O 1
ATOM 567 N N . LYS A 1 80 ? -15.518 3.724 14.942 1.00 98.19 80 LYS A N 1
ATOM 568 C CA . LYS A 1 80 ? -15.239 4.739 13.907 1.00 98.19 80 LYS A CA 1
ATOM 569 C C . LYS A 1 80 ? -13.762 4.802 13.516 1.00 98.19 80 LYS A C 1
ATOM 571 O O . LYS A 1 80 ? -13.432 4.976 12.341 1.00 98.19 80 LYS A O 1
ATOM 576 N N . GLU A 1 81 ? -12.860 4.675 14.490 1.00 98.31 81 GLU A N 1
ATOM 577 C CA . GLU A 1 81 ? -11.420 4.579 14.223 1.00 98.31 81 GLU A CA 1
ATOM 578 C C . GLU A 1 81 ? -11.098 3.338 13.377 1.00 98.31 81 GLU A C 1
ATOM 580 O O . GLU A 1 81 ? -10.312 3.425 12.433 1.00 98.31 81 GLU A O 1
ATOM 585 N N . LEU A 1 82 ? -11.740 2.201 13.670 1.00 98.31 82 LEU A N 1
ATOM 586 C CA . LEU A 1 82 ? -11.582 0.964 12.909 1.00 98.31 82 LEU A CA 1
ATOM 587 C C . LEU A 1 82 ? -12.098 1.109 11.471 1.00 98.31 82 LEU A C 1
ATOM 589 O O . LEU A 1 82 ? -11.387 0.728 10.543 1.00 98.31 82 LEU A O 1
ATOM 593 N N . GLU A 1 83 ? -13.282 1.692 11.271 1.00 98.31 83 GLU A N 1
ATOM 594 C CA . GLU A 1 83 ? -13.825 1.985 9.935 1.00 98.31 83 GLU A CA 1
ATOM 595 C C . GLU A 1 83 ? -12.873 2.881 9.129 1.00 98.31 83 GLU A C 1
ATOM 597 O O . GLU A 1 83 ? -12.563 2.597 7.969 1.00 98.31 83 GLU A O 1
ATOM 602 N N . THR A 1 84 ? -12.330 3.922 9.766 1.00 98.25 84 THR A N 1
ATOM 603 C CA . THR A 1 84 ? -11.361 4.834 9.139 1.00 98.25 84 THR A CA 1
ATOM 604 C C . THR A 1 84 ? -10.073 4.100 8.752 1.00 98.25 84 THR A C 1
ATOM 606 O O . THR A 1 84 ? -9.574 4.254 7.637 1.00 98.25 84 THR A O 1
ATOM 609 N N . ALA A 1 85 ? -9.540 3.260 9.644 1.00 98.00 85 ALA A N 1
ATOM 610 C CA . ALA A 1 85 ? -8.341 2.471 9.375 1.00 98.00 85 ALA A CA 1
ATOM 611 C C . ALA A 1 85 ? -8.552 1.458 8.236 1.00 98.00 85 ALA A C 1
ATOM 613 O O . ALA A 1 85 ? -7.662 1.264 7.405 1.00 98.00 85 ALA A O 1
ATOM 614 N N . GLN A 1 86 ? -9.733 0.838 8.158 1.00 98.44 86 GLN A N 1
ATOM 615 C CA . GLN A 1 86 ? -10.094 -0.072 7.069 1.00 98.44 86 GLN A CA 1
ATOM 616 C C . GLN A 1 86 ? -10.190 0.656 5.722 1.00 98.44 86 GLN A C 1
ATOM 618 O O . GLN A 1 86 ? -9.686 0.138 4.721 1.00 98.44 86 GLN A O 1
ATOM 623 N N . ALA A 1 87 ? -10.767 1.861 5.695 1.00 98.19 87 ALA A N 1
ATOM 624 C CA . ALA A 1 87 ? -10.828 2.690 4.493 1.00 98.19 87 ALA A CA 1
ATOM 625 C C . ALA A 1 87 ? -9.424 3.076 3.994 1.00 98.19 87 ALA A C 1
ATOM 627 O O . ALA A 1 87 ? -9.111 2.874 2.819 1.00 98.19 87 ALA A O 1
ATOM 628 N N . LEU A 1 88 ? -8.543 3.527 4.895 1.00 98.31 88 LEU A N 1
ATOM 629 C CA . LEU A 1 88 ? -7.150 3.846 4.560 1.00 98.31 88 LEU A CA 1
ATOM 630 C C . LEU A 1 88 ? -6.394 2.621 4.034 1.00 98.31 88 LEU A C 1
ATOM 632 O O . LEU A 1 88 ? -5.662 2.714 3.051 1.00 98.31 88 LEU A O 1
ATOM 636 N N . LEU A 1 89 ? -6.582 1.449 4.645 1.00 98.12 89 LEU A N 1
ATOM 637 C CA . LEU A 1 89 ? -5.955 0.215 4.170 1.00 98.12 89 LEU A CA 1
ATOM 638 C C . LEU A 1 89 ? -6.407 -0.146 2.745 1.00 98.12 89 LEU A C 1
ATOM 640 O O . LEU A 1 89 ? -5.589 -0.598 1.941 1.00 98.12 89 LEU A O 1
ATOM 644 N N . 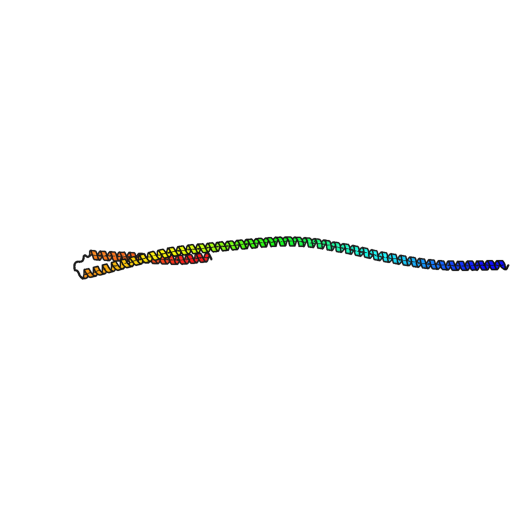ALA A 1 90 ? -7.689 0.040 2.423 1.00 98.12 90 ALA A N 1
ATOM 645 C CA . ALA A 1 90 ? -8.203 -0.172 1.072 1.00 98.12 90 ALA A CA 1
ATOM 646 C C . ALA A 1 90 ? -7.578 0.814 0.068 1.00 98.12 90 ALA A C 1
ATOM 648 O O . ALA A 1 90 ? -7.149 0.401 -1.012 1.00 98.12 90 ALA A O 1
ATOM 649 N N . GLU A 1 91 ? -7.444 2.086 0.451 1.00 98.12 91 GLU A N 1
ATOM 650 C CA . GLU A 1 91 ? -6.785 3.110 -0.362 1.00 98.12 91 GLU A CA 1
ATOM 651 C C . GLU A 1 91 ? -5.314 2.757 -0.629 1.00 98.12 91 GLU A C 1
ATOM 653 O O . GLU A 1 91 ? -4.894 2.709 -1.788 1.00 98.12 91 GLU A O 1
ATOM 658 N N . TYR A 1 92 ? -4.546 2.393 0.404 1.00 97.50 92 TYR A N 1
ATOM 659 C CA . TYR A 1 92 ? -3.148 1.975 0.253 1.00 97.50 92 TYR A CA 1
ATOM 660 C C . TYR A 1 92 ? -2.988 0.763 -0.666 1.00 97.50 92 TYR A C 1
ATOM 662 O O . TYR A 1 92 ? -2.072 0.741 -1.491 1.00 97.50 92 TYR A O 1
ATOM 670 N N . LYS A 1 93 ? -3.882 -0.228 -0.570 1.00 98.00 93 LYS A N 1
ATOM 671 C CA . LYS A 1 93 ? -3.881 -1.384 -1.480 1.00 98.00 93 LYS A CA 1
ATOM 672 C C . LYS A 1 93 ? -4.124 -0.960 -2.928 1.00 98.00 93 LYS A C 1
ATOM 674 O O . LYS A 1 93 ? -3.418 -1.427 -3.819 1.00 98.00 93 LYS A O 1
ATOM 679 N N . SER A 1 94 ? -5.075 -0.055 -3.162 1.00 97.31 94 SER A N 1
ATOM 680 C CA . SER A 1 94 ? -5.358 0.460 -4.507 1.00 97.31 94 SER A CA 1
ATOM 681 C C . SER A 1 94 ? -4.175 1.243 -5.088 1.00 97.31 94 SER A C 1
ATOM 683 O O . SER A 1 94 ? -3.808 1.043 -6.247 1.00 97.31 94 SER A O 1
ATOM 685 N N . LEU A 1 95 ? -3.511 2.063 -4.266 1.00 97.06 95 LEU A N 1
ATOM 686 C CA . LEU A 1 95 ? -2.334 2.828 -4.666 1.00 97.06 95 LEU A CA 1
ATOM 687 C C . LEU A 1 95 ? -1.138 1.912 -4.950 1.00 97.06 95 LEU A C 1
ATOM 689 O O . LEU A 1 95 ? -0.402 2.149 -5.907 1.00 97.06 95 LEU A O 1
ATOM 693 N N . GLY A 1 96 ? -0.957 0.863 -4.143 1.00 96.44 96 GLY A N 1
ATOM 694 C CA . GLY A 1 96 ? 0.049 -0.175 -4.367 1.00 96.44 96 GLY A CA 1
ATOM 695 C C . GLY A 1 96 ? -0.136 -0.851 -5.724 1.00 96.44 96 GLY A C 1
ATOM 696 O O . GLY A 1 96 ? 0.771 -0.808 -6.551 1.00 96.44 96 GLY A O 1
ATOM 697 N N . ALA A 1 97 ? -1.342 -1.353 -6.003 1.00 96.38 97 ALA A N 1
ATOM 698 C CA . ALA A 1 97 ? -1.666 -1.983 -7.282 1.00 96.38 97 ALA A CA 1
ATOM 699 C C . ALA A 1 97 ? -1.486 -1.025 -8.476 1.00 96.38 97 ALA A C 1
ATOM 701 O O . ALA A 1 97 ? -0.949 -1.411 -9.515 1.00 96.38 97 ALA A O 1
ATOM 702 N N . ALA A 1 98 ? -1.878 0.246 -8.331 1.00 96.69 98 ALA A N 1
ATOM 703 C CA . ALA A 1 98 ? -1.682 1.252 -9.373 1.00 96.69 98 ALA A CA 1
ATOM 704 C C . ALA A 1 98 ? -0.193 1.518 -9.651 1.00 96.69 98 ALA A C 1
ATOM 706 O O . ALA A 1 98 ? 0.210 1.636 -10.810 1.00 96.69 98 ALA A O 1
ATOM 707 N N . ARG A 1 99 ? 0.640 1.585 -8.604 1.00 96.00 99 ARG A N 1
ATOM 708 C CA . ARG A 1 99 ? 2.094 1.761 -8.738 1.00 96.00 99 ARG A CA 1
ATOM 709 C C . ARG A 1 99 ? 2.762 0.548 -9.368 1.00 96.00 99 ARG A C 1
ATOM 711 O O . ARG A 1 99 ? 3.605 0.729 -10.240 1.00 96.00 99 ARG A O 1
ATOM 718 N N . GLU A 1 100 ? 2.373 -0.659 -8.971 1.00 96.06 100 GLU A N 1
ATOM 719 C CA . GLU A 1 100 ? 2.864 -1.898 -9.580 1.00 96.06 100 GLU A CA 1
ATOM 720 C C . GLU A 1 100 ? 2.494 -1.968 -11.065 1.00 96.06 100 GLU A C 1
ATOM 722 O O . GLU A 1 100 ? 3.360 -2.217 -11.903 1.00 96.06 100 GLU A O 1
ATOM 727 N N . GLY A 1 101 ? 1.246 -1.640 -11.416 1.00 96.75 101 GLY A N 1
ATOM 728 C CA . GLY A 1 101 ? 0.808 -1.557 -12.810 1.00 96.75 101 GLY A CA 1
ATOM 729 C C . GLY A 1 101 ? 1.581 -0.508 -13.616 1.00 96.75 101 GLY A C 1
ATOM 730 O O . GLY A 1 101 ? 2.007 -0.776 -14.740 1.00 96.75 101 GLY A O 1
ATOM 731 N N . ALA A 1 102 ? 1.823 0.673 -13.039 1.00 95.81 102 ALA A N 1
ATOM 732 C CA . ALA A 1 102 ? 2.615 1.723 -13.678 1.00 95.81 102 ALA A CA 1
ATOM 733 C C . ALA A 1 102 ? 4.085 1.313 -13.866 1.00 95.81 102 ALA A C 1
ATOM 735 O O . ALA A 1 102 ? 4.658 1.571 -14.925 1.00 95.81 102 ALA A O 1
ATOM 736 N N . ALA A 1 103 ? 4.685 0.649 -12.875 1.00 95.38 103 ALA A N 1
ATOM 737 C CA . ALA A 1 103 ? 6.049 0.139 -12.951 1.00 95.38 103 ALA A CA 1
ATOM 738 C C . ALA A 1 103 ? 6.182 -0.956 -14.019 1.00 95.38 103 ALA A C 1
ATOM 740 O O . ALA A 1 103 ? 7.092 -0.891 -14.843 1.00 95.38 103 ALA A O 1
ATOM 741 N N . ALA A 1 104 ? 5.240 -1.902 -14.075 1.00 96.12 104 ALA A N 1
ATOM 742 C CA . ALA A 1 104 ? 5.203 -2.934 -15.109 1.00 96.12 104 ALA A CA 1
ATOM 743 C C . ALA A 1 104 ? 5.055 -2.327 -16.516 1.00 96.12 104 ALA A C 1
ATOM 745 O O . ALA A 1 104 ? 5.769 -2.711 -17.441 1.00 96.12 104 ALA A O 1
ATOM 746 N N . ALA A 1 105 ? 4.187 -1.323 -16.678 1.00 96.12 105 ALA A N 1
ATOM 747 C CA . ALA A 1 105 ? 4.025 -0.620 -17.949 1.00 96.12 105 ALA A CA 1
ATOM 748 C C . ALA A 1 105 ? 5.281 0.177 -18.350 1.00 96.12 105 ALA A C 1
ATOM 750 O O . ALA A 1 105 ? 5.610 0.253 -19.535 1.00 96.12 105 ALA A O 1
ATOM 751 N N . ALA A 1 106 ? 5.984 0.779 -17.387 1.00 95.00 106 ALA A N 1
ATOM 752 C CA . ALA A 1 106 ? 7.245 1.472 -17.634 1.00 95.00 106 ALA A CA 1
ATOM 753 C C . ALA A 1 106 ? 8.357 0.494 -18.046 1.00 95.00 106 ALA A C 1
ATOM 755 O O . ALA A 1 106 ? 9.064 0.767 -19.014 1.00 95.00 106 ALA A O 1
ATOM 756 N N . ALA A 1 107 ? 8.457 -0.658 -17.375 1.00 93.75 107 ALA A N 1
ATOM 757 C CA . ALA A 1 107 ? 9.399 -1.719 -17.725 1.00 93.75 107 ALA A CA 1
ATOM 758 C C . ALA A 1 107 ? 9.143 -2.252 -19.143 1.00 93.75 107 ALA A C 1
ATOM 760 O O . ALA A 1 107 ? 10.062 -2.280 -19.956 1.00 93.75 107 ALA A O 1
ATOM 761 N N . ALA A 1 108 ? 7.886 -2.552 -19.489 1.00 95.69 108 ALA A N 1
ATOM 762 C CA . ALA A 1 108 ? 7.522 -2.994 -20.837 1.00 95.69 108 ALA A CA 1
ATOM 763 C C . ALA A 1 108 ? 7.894 -1.956 -21.914 1.00 95.69 108 ALA A C 1
ATOM 765 O O . ALA A 1 108 ? 8.459 -2.299 -22.950 1.00 95.69 108 ALA A O 1
ATOM 766 N N . LYS A 1 109 ? 7.648 -0.662 -21.654 1.00 94.81 109 LYS A N 1
ATOM 767 C CA . LYS A 1 109 ? 8.051 0.420 -22.570 1.00 94.81 109 LYS A CA 1
ATOM 768 C C . LYS A 1 109 ? 9.569 0.530 -22.723 1.00 94.81 109 LYS A C 1
ATOM 770 O O . LYS A 1 109 ? 10.035 0.809 -23.826 1.00 94.81 109 LYS A O 1
ATOM 775 N N . ALA A 1 110 ? 10.325 0.343 -21.642 1.00 92.31 110 ALA A N 1
ATOM 776 C CA . ALA A 1 110 ? 11.785 0.355 -21.680 1.00 92.31 110 ALA A CA 1
ATOM 777 C C . ALA A 1 110 ? 12.332 -0.840 -22.478 1.00 92.31 110 ALA A C 1
ATOM 779 O O . ALA A 1 110 ? 13.185 -0.654 -23.344 1.00 92.31 110 ALA A O 1
ATOM 780 N N . GLU A 1 111 ? 11.782 -2.040 -22.271 1.00 95.31 111 GLU A N 1
ATOM 781 C CA . GLU A 1 111 ? 12.138 -3.232 -23.049 1.00 95.31 111 GLU A CA 1
ATOM 782 C C . GLU A 1 111 ? 11.849 -3.055 -24.544 1.00 95.31 111 GLU A C 1
ATOM 784 O O . GLU A 1 111 ? 12.691 -3.381 -25.384 1.00 95.31 111 GLU A O 1
ATOM 789 N N . ASP A 1 112 ? 10.686 -2.505 -24.897 1.00 95.69 112 ASP A N 1
ATOM 790 C CA . ASP A 1 112 ? 10.334 -2.232 -26.291 1.00 95.69 112 ASP A CA 1
ATOM 791 C C . ASP A 1 112 ? 11.261 -1.187 -26.923 1.00 95.69 112 ASP A C 1
ATOM 793 O O . ASP A 1 112 ? 11.667 -1.330 -28.081 1.00 95.69 112 ASP A O 1
ATOM 797 N N . ALA A 1 113 ? 11.628 -0.141 -26.177 1.00 91.81 113 ALA A N 1
ATOM 798 C CA . ALA A 1 113 ? 12.581 0.864 -26.636 1.00 91.81 113 ALA A CA 1
ATOM 799 C C . ALA A 1 113 ? 13.975 0.258 -26.862 1.00 91.81 113 ALA A C 1
ATOM 801 O O . ALA A 1 113 ? 14.604 0.539 -27.885 1.00 91.81 113 ALA A O 1
ATOM 802 N N . LEU A 1 114 ? 14.428 -0.618 -25.960 1.00 92.88 114 LEU A N 1
ATOM 803 C CA . LEU A 1 114 ? 15.702 -1.319 -26.091 1.00 92.88 114 LEU A CA 1
ATOM 804 C C . LEU A 1 114 ? 15.714 -2.231 -27.326 1.00 92.88 114 LEU A C 1
ATOM 806 O O . LEU A 1 114 ? 16.656 -2.167 -28.114 1.00 92.88 114 LEU A O 1
ATOM 810 N N . LYS A 1 115 ? 14.650 -3.016 -27.549 1.00 94.88 115 LYS A N 1
ATOM 811 C CA . LYS A 1 115 ? 14.514 -3.877 -28.740 1.00 94.88 115 LYS A CA 1
ATOM 812 C C . LYS A 1 115 ? 14.549 -3.067 -30.035 1.00 94.88 115 LYS A C 1
ATOM 814 O O . LYS A 1 115 ? 15.228 -3.452 -30.983 1.00 94.88 115 LYS A O 1
ATOM 819 N N . ARG A 1 116 ? 13.862 -1.919 -30.085 1.00 94.44 116 ARG A N 1
ATOM 820 C CA . ARG A 1 116 ? 13.910 -1.023 -31.256 1.00 94.44 116 ARG A CA 1
ATOM 821 C C . ARG A 1 116 ? 15.314 -0.475 -31.489 1.00 94.44 116 ARG A C 1
ATOM 823 O O . ARG A 1 116 ? 15.798 -0.539 -32.614 1.00 94.44 116 ARG A O 1
ATOM 830 N N . ALA A 1 117 ? 15.985 -0.005 -30.438 1.00 89.69 117 ALA A N 1
ATOM 831 C CA . ALA A 1 117 ? 17.353 0.496 -30.539 1.00 89.69 117 ALA A CA 1
ATOM 832 C C . ALA A 1 117 ? 18.338 -0.590 -31.014 1.00 89.69 117 ALA A C 1
ATOM 834 O O . ALA A 1 117 ? 19.238 -0.299 -31.802 1.00 89.69 117 ALA A O 1
ATOM 835 N N . GLN A 1 118 ? 18.155 -1.841 -30.578 1.00 92.25 118 GLN A N 1
ATOM 836 C CA . GLN A 1 118 ? 18.937 -2.989 -31.050 1.00 92.25 118 GLN A CA 1
ATOM 837 C C . GLN A 1 118 ? 18.709 -3.261 -32.541 1.00 92.25 118 GLN A C 1
ATOM 839 O O . GLN A 1 118 ? 19.679 -3.342 -33.291 1.00 92.25 118 GLN A O 1
ATOM 844 N N . LEU A 1 119 ? 17.453 -3.315 -32.997 1.00 93.44 119 LEU A N 1
ATOM 845 C CA . LEU A 1 119 ? 17.132 -3.528 -34.414 1.00 93.44 119 LEU A CA 1
ATOM 846 C C . LEU A 1 119 ? 17.674 -2.403 -35.308 1.00 93.44 119 LEU A C 1
ATOM 848 O O . LEU A 1 119 ? 18.257 -2.659 -36.362 1.00 93.44 119 LEU A O 1
ATOM 852 N N . GLU A 1 120 ? 17.530 -1.147 -34.880 1.00 92.00 120 GLU A N 1
ATOM 853 C CA . GLU A 1 120 ? 18.105 0.003 -35.585 1.00 92.00 120 GLU A CA 1
ATOM 854 C C . GLU A 1 120 ? 19.636 -0.091 -35.665 1.00 92.00 120 GLU A C 1
ATOM 856 O O . GLU A 1 120 ? 20.226 0.232 -36.702 1.00 92.00 120 GLU A O 1
ATOM 861 N N . HIS A 1 121 ? 20.285 -0.569 -34.598 1.00 86.06 121 HIS A N 1
ATOM 862 C CA . HIS A 1 121 ? 21.727 -0.783 -34.573 1.00 86.06 121 HIS A CA 1
ATOM 863 C C . HIS A 1 121 ? 22.174 -1.879 -35.542 1.00 86.06 121 HIS A C 1
ATOM 865 O O . HIS A 1 121 ? 23.093 -1.644 -36.330 1.00 86.06 121 HIS A O 1
ATOM 871 N N . GLU A 1 122 ? 21.530 -3.045 -35.507 1.00 93.12 122 GLU A N 1
ATOM 872 C CA . GLU A 1 122 ? 21.829 -4.172 -36.397 1.00 93.12 122 GLU A CA 1
ATOM 873 C C . GLU A 1 122 ? 21.668 -3.776 -37.867 1.00 93.12 122 GLU A C 1
ATOM 875 O O . GLU A 1 122 ? 22.535 -4.065 -38.698 1.00 93.12 122 GLU A O 1
ATOM 880 N N . HIS A 1 123 ? 20.608 -3.031 -38.184 1.00 92.69 123 HIS A N 1
ATOM 881 C CA . HIS A 1 123 ? 20.381 -2.512 -39.527 1.00 92.69 123 HIS A CA 1
ATOM 882 C C . HIS A 1 123 ? 21.467 -1.505 -39.951 1.00 92.69 123 HIS A C 1
ATOM 884 O O . HIS A 1 123 ? 21.997 -1.582 -41.063 1.00 92.69 123 HIS A O 1
ATOM 890 N N . ALA A 1 124 ? 21.849 -0.571 -39.071 1.00 88.44 124 ALA A N 1
ATOM 891 C CA . ALA A 1 124 ? 22.907 0.398 -39.358 1.00 88.44 124 ALA A CA 1
ATOM 892 C C . ALA A 1 124 ? 24.277 -0.271 -39.562 1.00 88.44 124 ALA A C 1
ATOM 894 O O . AL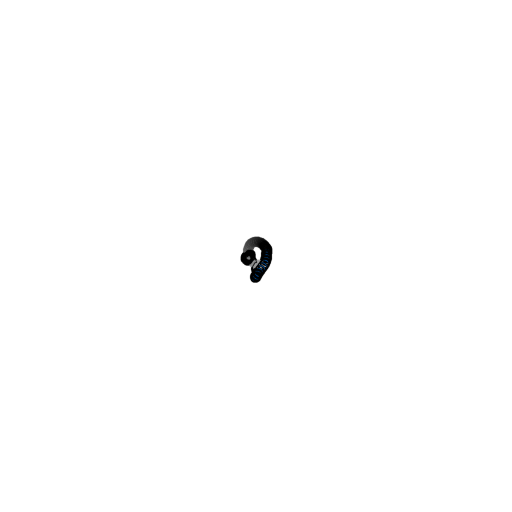A A 1 124 ? 25.012 0.113 -40.476 1.00 88.44 124 ALA A O 1
ATOM 895 N N . LEU A 1 125 ? 24.610 -1.278 -38.746 1.00 89.12 125 LEU A N 1
ATOM 896 C CA . LEU A 1 125 ? 25.833 -2.063 -38.907 1.00 89.12 125 LEU A CA 1
ATOM 897 C C . LEU A 1 125 ? 25.839 -2.827 -40.220 1.00 89.12 125 LEU A C 1
ATOM 899 O O . LEU A 1 125 ? 26.812 -2.717 -40.960 1.00 89.12 125 LEU A O 1
ATOM 903 N N . SER A 1 126 ? 24.748 -3.523 -40.541 1.00 93.44 126 SER A N 1
ATOM 904 C CA . SER A 1 126 ? 24.626 -4.277 -41.792 1.00 93.44 126 SER A CA 1
ATOM 905 C C . SER A 1 126 ? 24.879 -3.374 -43.002 1.00 93.44 126 SER A C 1
ATOM 907 O O . SER A 1 126 ? 25.734 -3.672 -43.834 1.00 93.44 126 SER A O 1
ATOM 909 N N . LYS A 1 127 ? 24.252 -2.189 -43.030 1.00 93.25 127 LYS A N 1
ATOM 910 C CA . LYS A 1 127 ? 24.432 -1.202 -44.105 1.00 93.25 127 LYS A CA 1
ATOM 911 C C . LYS A 1 127 ? 25.863 -0.667 -44.214 1.00 93.25 127 LYS A C 1
ATOM 913 O O . LYS A 1 127 ? 26.347 -0.402 -45.314 1.00 93.25 127 LYS A O 1
ATOM 918 N N . LEU A 1 128 ? 26.543 -0.449 -43.088 1.00 87.88 128 LEU A N 1
ATOM 919 C CA . LEU A 1 128 ? 27.939 -0.002 -43.086 1.00 87.88 128 LEU A CA 1
ATOM 920 C C . LEU A 1 128 ? 28.895 -1.119 -43.516 1.00 87.88 128 LEU A C 1
ATOM 922 O O . LEU A 1 128 ? 29.823 -0.852 -44.273 1.00 87.88 128 LEU A O 1
ATOM 926 N N . SER A 1 129 ? 28.653 -2.356 -43.085 1.00 90.94 129 SER A N 1
ATOM 927 C CA . SER A 1 129 ? 29.425 -3.527 -43.505 1.00 90.94 129 SER A CA 1
ATOM 928 C C . SER A 1 129 ? 29.287 -3.799 -45.003 1.00 90.94 129 SER A C 1
ATOM 930 O O . SER A 1 129 ? 30.282 -4.107 -45.651 1.00 90.94 129 SER A O 1
ATOM 932 N N . GLU A 1 130 ? 28.089 -3.648 -45.571 1.00 94.31 130 GLU A N 1
ATOM 933 C CA . GLU A 1 130 ? 27.869 -3.753 -47.019 1.00 94.31 130 GLU A CA 1
ATOM 934 C C . GLU A 1 130 ? 28.655 -2.695 -47.800 1.00 94.31 130 GLU A C 1
ATOM 936 O O . GLU A 1 130 ? 29.325 -3.028 -48.777 1.00 94.31 130 GLU A O 1
ATOM 941 N N . ARG A 1 131 ? 28.632 -1.433 -47.348 1.00 89.38 131 ARG A N 1
ATOM 942 C CA . ARG A 1 131 ? 29.412 -0.349 -47.972 1.00 89.38 131 ARG A CA 1
ATOM 943 C C . ARG A 1 131 ? 30.910 -0.607 -47.902 1.00 89.38 131 ARG A C 1
ATOM 945 O O . ARG A 1 131 ? 31.579 -0.501 -48.923 1.00 89.38 131 ARG A O 1
ATOM 952 N N . LEU A 1 132 ? 31.406 -1.015 -46.733 1.00 87.31 132 LEU A N 1
ATOM 953 C CA . LEU A 1 132 ? 32.818 -1.330 -46.550 1.00 87.31 132 LEU A CA 1
ATOM 954 C C . LEU A 1 132 ? 33.259 -2.450 -47.502 1.00 87.31 132 LEU A C 1
ATOM 956 O O . LEU A 1 132 ? 34.265 -2.292 -48.183 1.00 87.31 132 LEU A O 1
ATOM 960 N N . ARG A 1 133 ? 32.476 -3.533 -47.616 1.00 93.81 133 ARG A N 1
ATOM 961 C CA . ARG A 1 133 ? 32.757 -4.623 -48.566 1.00 93.81 133 ARG A CA 1
ATOM 962 C C . ARG A 1 133 ? 32.770 -4.138 -50.013 1.00 93.81 133 ARG A C 1
ATOM 964 O O . ARG A 1 133 ? 33.655 -4.521 -50.768 1.00 93.81 133 ARG A O 1
ATOM 971 N N . ALA A 1 134 ? 31.812 -3.297 -50.406 1.00 90.94 134 ALA A N 1
ATOM 972 C CA . ALA A 1 134 ? 31.776 -2.736 -51.756 1.00 90.94 134 ALA A CA 1
ATOM 973 C C . ALA A 1 134 ? 33.038 -1.910 -52.061 1.00 90.94 134 ALA A C 1
ATOM 975 O O . ALA A 1 134 ? 33.620 -2.058 -53.134 1.00 90.94 134 ALA A O 1
ATOM 976 N N . ARG A 1 135 ? 33.507 -1.105 -51.097 1.00 82.31 135 ARG A N 1
ATOM 977 C CA . ARG A 1 135 ? 34.752 -0.335 -51.229 1.00 82.31 135 ARG A CA 1
ATOM 978 C C . ARG A 1 135 ? 36.006 -1.197 -51.227 1.00 82.31 135 ARG A C 1
ATOM 980 O O . ARG A 1 135 ? 36.946 -0.881 -51.945 1.00 82.31 135 ARG A O 1
ATOM 987 N N . GLU A 1 136 ? 36.039 -2.269 -50.439 1.00 89.06 136 GLU A N 1
ATOM 988 C CA . GLU A 1 136 ? 37.150 -3.226 -50.448 1.00 89.06 136 GLU A CA 1
ATOM 989 C C . GLU A 1 136 ? 37.288 -3.885 -51.827 1.00 89.06 136 GLU A C 1
ATOM 991 O O . GLU A 1 136 ? 38.383 -3.893 -52.385 1.00 89.06 136 GLU A O 1
ATOM 996 N N . VAL A 1 137 ? 36.176 -4.315 -52.435 1.00 93.56 137 VAL A N 1
ATOM 997 C CA . VAL A 1 137 ? 36.164 -4.870 -53.801 1.00 93.56 137 VAL A CA 1
ATOM 998 C C . VAL A 1 137 ? 36.602 -3.834 -54.846 1.00 93.56 137 VAL A C 1
ATOM 1000 O O . VAL A 1 137 ? 37.385 -4.150 -55.743 1.00 93.56 137 VAL A O 1
ATOM 1003 N N . GLU A 1 138 ? 36.130 -2.589 -54.742 1.00 86.38 138 GLU A N 1
ATOM 1004 C CA . GLU A 1 138 ? 36.529 -1.495 -55.639 1.00 86.38 138 GLU A CA 1
ATOM 1005 C C . GLU A 1 138 ? 38.037 -1.198 -55.538 1.00 86.38 138 GLU A C 1
ATOM 1007 O O . GLU A 1 138 ? 38.729 -1.102 -56.556 1.00 86.38 138 GLU A O 1
ATOM 1012 N N . ALA A 1 139 ?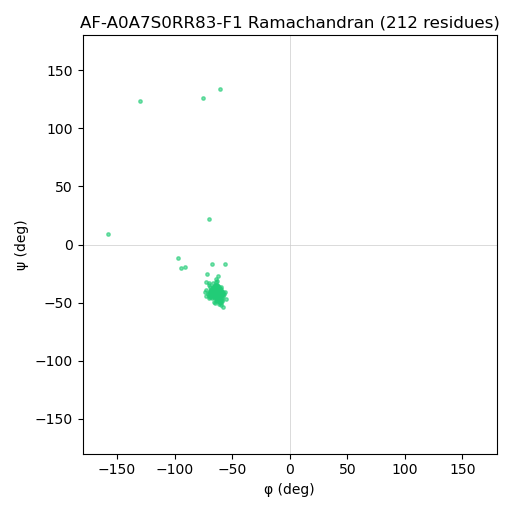 38.572 -1.142 -54.314 1.00 78.19 139 ALA A N 1
ATOM 1013 C CA . ALA A 1 139 ? 39.994 -0.940 -54.060 1.00 78.19 139 ALA A CA 1
ATOM 1014 C C . ALA A 1 139 ? 40.857 -2.105 -54.580 1.00 78.19 139 ALA A C 1
ATOM 1016 O O . ALA A 1 139 ? 41.931 -1.867 -55.135 1.00 78.19 139 ALA A O 1
ATOM 1017 N N . GLU A 1 140 ? 40.399 -3.353 -54.441 1.00 90.00 140 GLU A N 1
ATOM 1018 C CA . GLU A 1 140 ? 41.067 -4.528 -55.015 1.00 90.00 140 GLU A CA 1
ATOM 1019 C C . GLU A 1 140 ? 41.097 -4.474 -56.548 1.00 90.00 140 GLU A C 1
ATOM 1021 O O . GLU A 1 140 ? 42.151 -4.701 -57.149 1.00 90.00 140 GLU A O 1
ATOM 1026 N N . SER A 1 141 ? 39.975 -4.124 -57.186 1.00 88.50 141 SER A N 1
ATOM 1027 C CA . SER A 1 141 ? 39.878 -3.978 -58.644 1.00 88.50 141 SER A CA 1
ATOM 1028 C C . SER A 1 141 ? 40.862 -2.933 -59.175 1.00 88.50 141 SER A C 1
ATOM 1030 O O . SER A 1 141 ? 41.623 -3.208 -60.105 1.00 88.50 141 SER A O 1
ATOM 1032 N N . LEU A 1 142 ? 40.914 -1.752 -58.559 1.00 79.38 142 LEU A N 1
ATOM 1033 C CA . LEU A 1 142 ? 41.854 -0.706 -58.967 1.00 79.38 142 LEU A CA 1
ATOM 1034 C C . LEU A 1 142 ? 43.302 -1.055 -58.640 1.00 79.38 142 LEU A C 1
ATOM 1036 O O . LEU A 1 142 ? 44.191 -0.741 -59.423 1.00 79.38 142 LEU A O 1
ATOM 1040 N N . GLY A 1 143 ? 43.554 -1.772 -57.542 1.00 81.69 143 GLY A N 1
ATOM 1041 C CA . GLY A 1 143 ? 44.874 -2.334 -57.258 1.00 81.69 143 GLY A CA 1
ATOM 1042 C C . GLY A 1 143 ? 45.359 -3.262 -58.378 1.00 81.69 143 GLY A C 1
ATOM 1043 O O . GLY A 1 143 ? 46.515 -3.181 -58.793 1.00 81.69 143 GLY A O 1
ATOM 1044 N N . GLN A 1 144 ? 44.470 -4.097 -58.927 1.00 89.00 144 GLN A N 1
ATOM 1045 C CA . GLN A 1 144 ? 44.779 -4.939 -60.086 1.00 89.00 144 GLN A CA 1
ATOM 1046 C C . GLN A 1 144 ? 44.986 -4.121 -61.368 1.00 89.00 144 GLN A C 1
ATOM 1048 O O . GLN A 1 144 ? 45.876 -4.449 -62.154 1.00 89.00 144 GLN A O 1
ATOM 1053 N N . GLN A 1 145 ? 44.185 -3.075 -61.600 1.00 79.75 145 GLN A N 1
ATOM 1054 C CA . GLN A 1 145 ? 44.358 -2.181 -62.752 1.00 79.75 145 GLN A CA 1
ATOM 1055 C C . GLN A 1 145 ? 45.696 -1.440 -62.690 1.00 79.75 145 GLN A C 1
ATOM 1057 O O . GLN A 1 145 ? 46.438 -1.445 -63.670 1.00 79.75 145 GLN A O 1
ATOM 1062 N N . LEU A 1 146 ? 46.056 -0.907 -61.521 1.00 76.00 146 LEU A N 1
ATOM 1063 C CA . LEU A 1 146 ? 47.342 -0.265 -61.281 1.00 76.00 146 LEU A CA 1
ATOM 1064 C C . LEU A 1 146 ? 48.507 -1.230 -61.539 1.00 76.00 146 LEU A C 1
ATOM 1066 O O . LEU A 1 146 ? 49.430 -0.886 -62.270 1.00 76.00 146 LEU A O 1
ATOM 1070 N N . ALA A 1 147 ? 48.446 -2.457 -61.010 1.00 83.38 147 ALA A N 1
ATOM 1071 C CA . ALA A 1 147 ? 49.486 -3.461 -61.241 1.00 83.38 147 ALA A CA 1
ATOM 1072 C C . ALA A 1 147 ? 49.654 -3.802 -62.735 1.00 83.38 147 ALA A C 1
ATOM 1074 O O . ALA A 1 147 ? 50.778 -3.966 -63.213 1.00 83.38 147 ALA A O 1
ATOM 1075 N N . LYS A 1 148 ? 48.549 -3.876 -63.492 1.00 81.94 148 LYS A N 1
ATOM 1076 C CA . LYS A 1 148 ? 48.580 -4.077 -64.951 1.00 81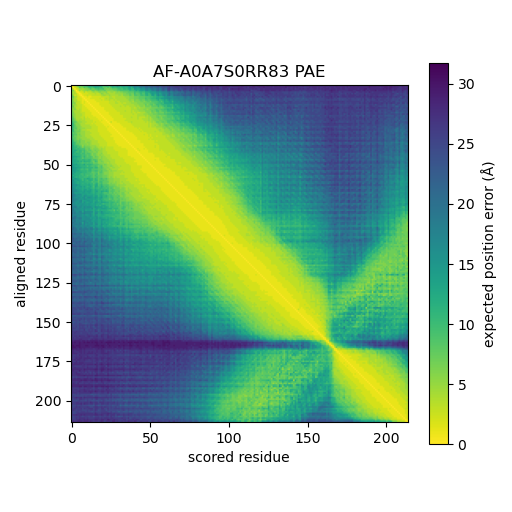.94 148 LYS A CA 1
ATOM 1077 C C . LYS A 1 148 ? 49.197 -2.881 -65.681 1.00 81.94 148 LYS A C 1
ATOM 1079 O O . LYS A 1 148 ? 50.047 -3.092 -66.543 1.00 81.94 148 LYS A 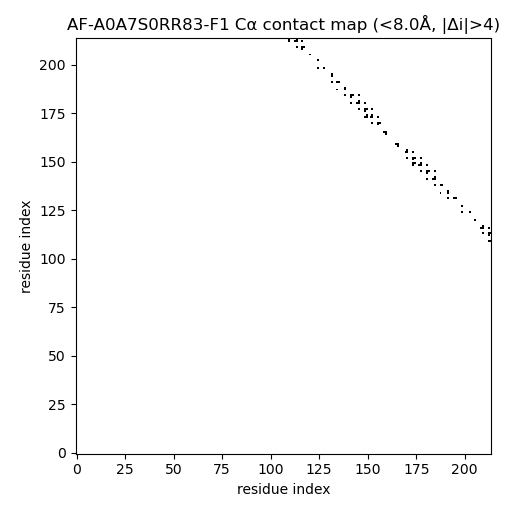O 1
ATOM 1084 N N . ALA A 1 149 ? 48.813 -1.655 -65.325 1.00 71.62 149 ALA A N 1
ATOM 1085 C CA . ALA A 1 149 ? 49.358 -0.433 -65.918 1.00 71.62 149 ALA A CA 1
ATOM 1086 C C . ALA A 1 149 ? 50.866 -0.288 -65.641 1.00 71.62 149 ALA A C 1
ATOM 1088 O O . ALA A 1 149 ? 51.644 0.020 -66.543 1.00 71.62 149 ALA A O 1
ATOM 1089 N N . GLU A 1 150 ? 51.312 -0.587 -64.416 1.00 77.75 150 GLU A N 1
ATOM 1090 C CA . GLU A 1 150 ? 52.733 -0.577 -64.051 1.00 77.75 150 GLU A CA 1
ATOM 1091 C C . GLU A 1 150 ? 53.537 -1.646 -64.804 1.00 77.75 150 GLU A C 1
ATOM 1093 O O . GLU A 1 150 ? 54.640 -1.361 -65.280 1.00 77.75 150 GLU A O 1
ATOM 1098 N N . ALA A 1 151 ? 52.986 -2.855 -64.969 1.00 80.12 151 ALA A N 1
ATOM 1099 C CA . ALA A 1 151 ? 53.609 -3.910 -65.767 1.00 80.12 151 ALA A CA 1
ATOM 1100 C C . ALA A 1 151 ? 53.733 -3.513 -67.249 1.00 80.12 151 ALA A C 1
ATOM 1102 O O . ALA A 1 151 ? 54.812 -3.658 -67.826 1.00 80.12 151 ALA A O 1
ATOM 1103 N N . ALA A 1 152 ? 52.677 -2.941 -67.840 1.00 74.94 152 ALA A N 1
ATOM 1104 C CA . ALA A 1 152 ? 52.689 -2.444 -69.216 1.00 74.94 152 ALA A CA 1
ATOM 1105 C C . ALA A 1 152 ? 53.708 -1.307 -69.409 1.00 74.94 152 ALA A C 1
ATOM 1107 O O . ALA A 1 152 ? 54.467 -1.303 -70.380 1.00 74.94 152 ALA A O 1
ATOM 1108 N N . ALA A 1 153 ? 53.801 -0.373 -68.456 1.00 70.31 153 ALA A N 1
ATOM 1109 C CA . ALA A 1 153 ? 54.804 0.688 -68.480 1.00 70.31 153 ALA A CA 1
ATOM 1110 C C . ALA A 1 153 ? 56.237 0.131 -68.382 1.00 70.31 153 ALA A C 1
ATOM 1112 O O . ALA A 1 153 ? 57.132 0.583 -69.106 1.00 70.31 153 ALA A O 1
ATOM 1113 N N . ALA A 1 154 ? 56.477 -0.866 -67.523 1.00 76.62 154 ALA A N 1
ATOM 1114 C CA . ALA A 1 154 ? 57.775 -1.530 -67.410 1.00 76.62 154 ALA A CA 1
ATOM 1115 C C . ALA A 1 154 ? 58.159 -2.266 -68.707 1.00 76.62 154 ALA A C 1
ATOM 1117 O O . ALA A 1 154 ? 59.297 -2.152 -69.171 1.00 76.62 154 ALA A O 1
ATOM 1118 N N . GLU A 1 155 ? 57.206 -2.961 -69.329 1.00 78.00 155 GLU A N 1
ATOM 1119 C CA . GLU A 1 155 ? 57.393 -3.651 -70.606 1.00 78.00 155 GLU A CA 1
ATOM 1120 C C . GLU A 1 155 ? 57.677 -2.672 -71.753 1.00 78.00 155 GLU A C 1
ATOM 1122 O O . GLU A 1 155 ? 58.653 -2.859 -72.479 1.00 78.00 155 GLU A O 1
ATOM 1127 N N . ALA A 1 156 ? 56.934 -1.564 -71.852 1.00 68.31 156 ALA A N 1
ATOM 1128 C CA . ALA A 1 156 ? 57.199 -0.493 -72.817 1.00 68.31 156 ALA A CA 1
ATOM 1129 C C . ALA A 1 156 ? 58.595 0.130 -72.625 1.00 68.31 156 ALA A C 1
ATOM 1131 O O . ALA A 1 156 ? 59.292 0.452 -73.591 1.00 68.31 156 ALA A O 1
ATOM 1132 N N . THR A 1 157 ? 59.050 0.261 -71.373 1.00 72.50 157 THR A N 1
ATOM 1133 C CA . THR A 1 157 ? 60.397 0.763 -71.060 1.00 72.50 157 THR A CA 1
ATOM 1134 C C . THR A 1 157 ? 61.479 -0.223 -71.514 1.00 72.50 157 THR A C 1
ATOM 1136 O O . THR A 1 157 ? 62.491 0.189 -72.084 1.00 72.50 157 THR A O 1
ATOM 1139 N N . LYS A 1 158 ? 61.251 -1.529 -71.325 1.00 76.31 158 LYS A N 1
ATOM 1140 C CA . LYS A 1 158 ? 62.144 -2.600 -71.788 1.00 76.31 158 LYS A CA 1
ATOM 1141 C C . LYS A 1 158 ? 62.178 -2.696 -73.318 1.00 76.31 158 LYS A C 1
ATOM 1143 O O . LYS A 1 158 ? 63.265 -2.788 -73.881 1.00 76.31 158 LYS A O 1
ATOM 1148 N N . ALA A 1 159 ? 61.026 -2.599 -73.983 1.00 69.06 159 ALA A N 1
ATOM 1149 C CA . ALA A 1 159 ? 60.910 -2.594 -75.441 1.00 69.06 159 ALA A CA 1
ATOM 1150 C C . ALA A 1 159 ? 61.641 -1.397 -76.074 1.00 69.06 159 ALA A C 1
ATOM 1152 O O . ALA A 1 159 ? 62.348 -1.560 -77.068 1.00 69.06 159 ALA A O 1
ATOM 1153 N N . ARG A 1 160 ? 61.562 -0.214 -75.450 1.00 63.38 160 ARG A N 1
ATOM 1154 C CA . ARG A 1 160 ? 62.321 0.979 -75.860 1.00 63.38 160 ARG A CA 1
ATOM 1155 C C . ARG A 1 160 ? 63.831 0.827 -75.658 1.00 63.38 160 ARG A C 1
ATOM 1157 O O . ARG A 1 160 ? 64.604 1.367 -76.440 1.00 63.38 160 ARG A O 1
ATOM 1164 N N . ALA A 1 161 ? 64.264 0.099 -74.629 1.00 64.69 161 ALA A N 1
ATOM 1165 C CA . ALA A 1 161 ? 65.679 -0.214 -74.426 1.00 64.69 161 ALA A CA 1
ATOM 1166 C C . ALA A 1 161 ? 66.212 -1.233 -75.453 1.00 64.69 161 ALA A C 1
ATOM 1168 O O . ALA A 1 161 ? 67.405 -1.225 -75.746 1.00 64.69 161 ALA A O 1
ATOM 1169 N N . SER A 1 162 ? 65.345 -2.085 -76.020 1.00 65.31 162 SER A N 1
ATOM 1170 C CA . SER A 1 162 ? 65.712 -3.082 -77.035 1.00 65.31 162 SER A CA 1
ATOM 1171 C C . SER A 1 162 ? 65.450 -2.659 -78.490 1.00 65.31 162 SER A C 1
ATOM 1173 O O . SER A 1 162 ? 65.931 -3.331 -79.397 1.00 65.31 162 SER A O 1
ATOM 1175 N N . ALA A 1 163 ? 64.722 -1.565 -78.741 1.00 54.31 163 ALA A N 1
ATOM 1176 C CA . ALA A 1 163 ? 64.420 -1.060 -80.082 1.00 54.31 163 ALA A CA 1
ATOM 1177 C C . ALA A 1 163 ? 64.724 0.442 -80.208 1.00 54.31 163 ALA A C 1
ATOM 1179 O O . ALA A 1 163 ? 64.129 1.270 -79.523 1.00 54.31 163 ALA A O 1
ATOM 1180 N N . ALA A 1 164 ? 65.568 0.821 -81.171 1.00 52.00 164 ALA A N 1
ATOM 1181 C CA . ALA A 1 164 ? 65.893 2.217 -81.488 1.00 52.00 164 ALA A CA 1
ATOM 1182 C C . ALA A 1 164 ? 64.733 3.020 -82.139 1.00 52.00 164 ALA A C 1
ATOM 1184 O O . ALA A 1 164 ? 64.985 4.018 -82.808 1.00 52.00 164 ALA A O 1
ATOM 1185 N N . GLY A 1 165 ? 63.467 2.608 -81.979 1.00 53.12 165 GLY A N 1
ATOM 1186 C CA . GLY A 1 165 ? 62.349 3.174 -82.746 1.00 53.12 165 GLY A CA 1
ATOM 1187 C C . GLY A 1 165 ? 60.934 3.045 -82.173 1.00 53.12 165 GLY A C 1
ATOM 1188 O O . GLY A 1 165 ? 59.995 3.385 -82.886 1.00 53.12 165 GLY A O 1
ATOM 1189 N N . SER A 1 166 ? 60.721 2.598 -80.930 1.00 51.06 166 SER A N 1
ATOM 1190 C CA . SER A 1 166 ? 59.370 2.656 -80.338 1.00 51.06 166 SER A CA 1
ATOM 1191 C C . SER A 1 166 ? 59.037 4.095 -79.924 1.00 51.06 166 SER A C 1
ATOM 1193 O O . SER A 1 166 ? 59.811 4.736 -79.201 1.00 51.06 166 SER A O 1
ATOM 1195 N N . SER A 1 167 ? 57.905 4.613 -80.402 1.00 58.44 167 SER A N 1
ATOM 1196 C CA . SER A 1 167 ? 57.544 6.027 -80.304 1.00 58.44 167 SER A CA 1
ATOM 1197 C C . SER A 1 167 ? 57.447 6.506 -78.845 1.00 58.44 167 SER A C 1
ATOM 1199 O O . SER A 1 167 ? 56.835 5.873 -77.988 1.00 58.44 167 SER A O 1
ATOM 1201 N N . SER A 1 168 ? 58.048 7.662 -78.542 1.00 63.88 168 SER A N 1
ATOM 1202 C CA . SER A 1 168 ? 58.029 8.287 -77.205 1.00 63.88 168 SER A CA 1
ATOM 1203 C C . SER A 1 168 ? 56.613 8.537 -76.656 1.00 63.88 168 SER A C 1
ATOM 1205 O O . SER A 1 168 ? 56.465 8.781 -75.459 1.00 63.88 168 SER A O 1
ATOM 1207 N N . ALA A 1 169 ? 55.599 8.504 -77.523 1.00 69.81 169 ALA A N 1
ATOM 1208 C CA . ALA A 1 169 ? 54.203 8.736 -77.187 1.00 69.81 169 ALA A CA 1
ATOM 1209 C C . ALA A 1 169 ? 53.578 7.560 -76.420 1.00 69.81 169 ALA A C 1
ATOM 1211 O O . ALA A 1 169 ? 52.885 7.795 -75.438 1.00 69.81 169 ALA A O 1
ATOM 1212 N N . GLU A 1 170 ? 53.874 6.310 -76.788 1.00 65.94 170 GLU A N 1
ATOM 1213 C CA . GLU A 1 170 ? 53.307 5.124 -76.118 1.00 65.94 170 GLU A CA 1
ATOM 1214 C C . GLU A 1 170 ? 53.819 4.981 -74.679 1.00 65.94 170 GLU A C 1
ATOM 1216 O O . GLU A 1 170 ? 53.057 4.698 -73.759 1.00 65.94 170 GLU A O 1
ATOM 1221 N N . LEU A 1 171 ? 55.102 5.276 -74.449 1.00 68.06 171 LEU A N 1
ATOM 1222 C CA . LEU A 1 171 ? 55.680 5.282 -73.104 1.00 68.06 171 LEU A CA 1
ATOM 1223 C C . LEU A 1 171 ? 55.164 6.454 -72.253 1.00 68.06 171 LEU A C 1
ATOM 1225 O O . LEU A 1 171 ? 55.016 6.313 -71.041 1.00 68.06 171 LEU A O 1
ATOM 1229 N N . ALA A 1 172 ? 54.911 7.614 -72.865 1.00 74.12 172 ALA A N 1
ATOM 1230 C CA . ALA A 1 172 ? 54.303 8.746 -72.170 1.00 74.12 172 ALA A CA 1
ATOM 1231 C C . ALA A 1 172 ? 52.843 8.448 -71.792 1.00 74.12 172 ALA A C 1
ATOM 1233 O O . ALA A 1 172 ? 52.450 8.732 -70.664 1.00 74.12 172 ALA A O 1
ATOM 1234 N N . ALA A 1 173 ? 52.080 7.808 -72.685 1.00 73.56 173 ALA A N 1
ATOM 1235 C CA . ALA A 1 173 ? 50.710 7.375 -72.425 1.00 73.56 173 ALA A CA 1
ATOM 1236 C C . ALA A 1 173 ? 50.644 6.327 -71.301 1.00 73.56 173 ALA A C 1
ATOM 1238 O O . ALA A 1 173 ? 49.903 6.522 -70.344 1.00 73.56 173 ALA A O 1
ATOM 12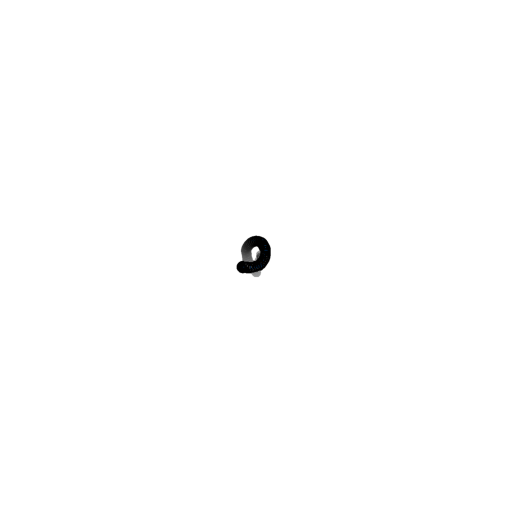39 N N . ALA A 1 174 ? 51.490 5.291 -71.340 1.00 67.12 174 ALA A N 1
ATOM 1240 C CA . ALA A 1 174 ? 51.531 4.266 -70.293 1.00 67.12 174 ALA A CA 1
ATOM 1241 C C . ALA A 1 174 ? 51.954 4.826 -68.920 1.00 67.12 174 ALA A C 1
ATOM 1243 O O . ALA A 1 174 ? 51.463 4.386 -67.883 1.00 67.12 174 ALA A O 1
ATOM 1244 N N . LYS A 1 175 ? 52.855 5.821 -68.890 1.00 72.31 175 LYS A N 1
ATOM 1245 C CA . LYS A 1 175 ? 53.226 6.514 -67.645 1.00 72.31 175 LYS A CA 1
ATOM 1246 C C . LYS A 1 175 ? 52.096 7.387 -67.106 1.00 72.31 175 LYS A C 1
ATOM 1248 O O . LYS A 1 175 ? 51.871 7.359 -65.902 1.00 72.31 175 LYS A O 1
ATOM 1253 N N . ALA A 1 176 ? 51.395 8.116 -67.972 1.00 76.12 176 ALA A N 1
ATOM 1254 C CA . ALA A 1 176 ? 50.244 8.923 -67.577 1.00 76.12 176 ALA A CA 1
ATOM 1255 C C . ALA A 1 176 ? 49.093 8.048 -67.052 1.00 76.12 176 ALA A C 1
ATOM 1257 O O . ALA A 1 176 ? 48.475 8.389 -66.051 1.00 76.12 176 ALA A O 1
ATOM 1258 N N . GLU A 1 177 ? 48.850 6.890 -67.672 1.00 72.19 177 GLU A N 1
ATOM 1259 C CA . GLU A 1 177 ? 47.848 5.919 -67.220 1.00 72.19 177 GLU A CA 1
ATOM 1260 C C . GLU A 1 177 ? 48.223 5.295 -65.864 1.00 72.19 177 GLU A C 1
ATOM 1262 O O . GLU A 1 177 ? 47.382 5.198 -64.972 1.00 72.19 177 GLU A O 1
ATOM 1267 N N . ALA A 1 178 ? 49.501 4.959 -65.651 1.00 68.56 178 ALA A N 1
ATOM 1268 C CA . ALA A 1 178 ? 49.985 4.484 -64.354 1.00 68.56 178 ALA A CA 1
ATOM 1269 C C . ALA A 1 178 ? 49.919 5.567 -63.260 1.00 68.56 178 ALA A C 1
ATOM 1271 O O . ALA A 1 178 ? 49.628 5.258 -62.107 1.00 68.56 178 ALA A O 1
ATOM 1272 N N . GLU A 1 179 ? 50.185 6.832 -63.592 1.00 76.75 179 GLU A N 1
ATOM 1273 C CA . GLU A 1 179 ? 50.091 7.954 -62.650 1.00 76.75 179 GLU A CA 1
ATOM 1274 C C . GLU A 1 179 ? 48.633 8.253 -62.273 1.00 76.75 179 GLU A C 1
ATOM 1276 O O . GLU A 1 179 ? 48.324 8.324 -61.084 1.00 76.75 179 GLU A O 1
ATOM 1281 N N . ALA A 1 180 ? 47.717 8.276 -63.247 1.00 74.25 180 ALA A N 1
ATOM 1282 C CA . ALA A 1 180 ? 46.280 8.406 -63.001 1.00 74.25 180 ALA A CA 1
ATOM 1283 C C . ALA A 1 180 ? 45.737 7.260 -62.124 1.00 74.25 180 ALA A C 1
ATOM 1285 O O . ALA A 1 180 ? 45.035 7.508 -61.143 1.00 74.25 180 ALA A O 1
ATOM 1286 N N . ALA A 1 181 ? 46.137 6.012 -62.395 1.00 67.25 181 ALA A N 1
ATOM 1287 C CA . ALA A 1 181 ? 45.753 4.861 -61.576 1.00 67.25 181 ALA A CA 1
ATOM 1288 C C . ALA A 1 181 ? 46.310 4.935 -60.138 1.00 67.25 181 ALA A C 1
ATOM 1290 O O . ALA A 1 181 ? 45.665 4.470 -59.194 1.00 67.25 181 ALA A O 1
ATOM 1291 N N . ARG A 1 182 ? 47.496 5.533 -59.931 1.00 73.81 182 ARG A N 1
ATOM 1292 C CA . ARG A 1 182 ? 48.053 5.768 -58.583 1.00 73.81 182 ARG A CA 1
ATOM 1293 C C . ARG A 1 182 ? 47.270 6.825 -57.821 1.00 73.81 182 ARG A C 1
ATOM 1295 O O . ARG A 1 182 ? 47.030 6.637 -56.628 1.00 73.81 182 ARG A O 1
ATOM 1302 N N . GLU A 1 183 ? 46.887 7.913 -58.482 1.00 79.69 183 GLU A N 1
ATOM 1303 C CA . GLU A 1 183 ? 46.072 8.967 -57.873 1.00 79.69 183 GLU A CA 1
ATOM 1304 C C . GLU A 1 183 ? 44.690 8.438 -57.471 1.00 79.69 183 GLU A C 1
ATOM 1306 O O . GLU A 1 183 ? 44.251 8.663 -56.340 1.00 79.69 183 GLU A O 1
ATOM 1311 N N . GLU A 1 184 ? 44.049 7.645 -58.333 1.00 73.81 184 GLU A N 1
ATOM 1312 C CA . GLU A 1 184 ? 42.751 7.021 -58.056 1.00 73.81 184 GLU A CA 1
ATOM 1313 C C . GLU A 1 184 ? 42.836 5.990 -56.911 1.00 73.81 184 GLU A C 1
ATOM 1315 O O . GLU A 1 184 ? 42.034 6.018 -55.971 1.00 73.81 184 GLU A O 1
ATOM 1320 N N . ALA A 1 185 ? 43.878 5.148 -56.892 1.00 68.94 185 ALA A N 1
ATOM 1321 C CA . ALA A 1 185 ? 44.121 4.206 -55.796 1.00 68.94 185 ALA A CA 1
ATOM 1322 C C . ALA A 1 185 ? 44.425 4.909 -54.457 1.00 68.94 185 ALA A C 1
ATOM 1324 O O . ALA A 1 185 ? 44.020 4.433 -53.390 1.00 68.94 185 ALA A O 1
ATOM 1325 N N . ALA A 1 186 ? 45.134 6.042 -54.482 1.00 76.50 186 ALA A N 1
ATOM 1326 C CA . ALA A 1 186 ? 45.398 6.846 -53.290 1.00 76.50 186 ALA A CA 1
ATOM 1327 C C . ALA A 1 186 ? 44.122 7.526 -52.765 1.00 76.50 186 ALA A C 1
ATOM 1329 O O . ALA A 1 186 ? 43.890 7.538 -51.550 1.00 76.50 186 ALA A O 1
ATOM 1330 N N . ALA A 1 187 ? 43.270 8.036 -53.661 1.00 79.31 187 ALA A N 1
ATOM 1331 C CA . ALA A 1 187 ? 41.980 8.619 -53.307 1.00 79.31 187 ALA A CA 1
ATOM 1332 C C . ALA A 1 187 ? 41.071 7.594 -52.611 1.00 79.31 187 ALA A C 1
ATOM 1334 O O . ALA A 1 187 ? 40.537 7.875 -51.537 1.00 79.31 187 ALA A O 1
ATOM 1335 N N . LEU A 1 188 ? 40.975 6.372 -53.137 1.00 71.75 188 LEU A N 1
ATOM 1336 C CA . LEU A 1 188 ? 40.124 5.338 -52.546 1.00 71.75 188 LEU A CA 1
ATOM 1337 C C . LEU A 1 188 ? 40.664 4.749 -51.249 1.00 71.75 188 LEU A C 1
ATOM 1339 O O . LEU A 1 188 ? 39.874 4.462 -50.353 1.00 71.75 188 LEU A O 1
ATOM 1343 N N . LYS A 1 189 ? 41.987 4.642 -51.071 1.00 77.69 189 LYS A N 1
ATOM 1344 C CA . LYS A 1 189 ? 42.560 4.302 -49.755 1.00 77.69 189 LYS A CA 1
ATOM 1345 C C . LYS A 1 189 ? 42.142 5.314 -48.688 1.00 77.69 189 LYS A C 1
ATOM 1347 O O . LYS A 1 189 ? 41.740 4.919 -47.595 1.00 77.69 189 LYS A O 1
ATOM 1352 N N . LYS A 1 190 ? 42.168 6.606 -49.025 1.00 83.62 190 LYS A N 1
ATOM 1353 C CA . LYS A 1 190 ? 41.717 7.679 -48.132 1.00 83.62 190 LYS A CA 1
ATOM 1354 C C . LYS A 1 190 ? 40.211 7.602 -47.856 1.00 83.62 190 LYS A C 1
ATOM 1356 O O . LYS A 1 190 ? 39.789 7.809 -46.717 1.00 83.62 190 LYS A O 1
ATOM 1361 N N . GLU A 1 191 ? 39.393 7.286 -48.860 1.00 77.25 191 GLU A N 1
ATOM 1362 C CA . GLU A 1 191 ? 37.954 7.064 -48.661 1.00 77.25 191 GLU A CA 1
ATOM 1363 C C . GLU A 1 191 ? 37.672 5.843 -47.774 1.00 77.25 191 GLU A C 1
ATOM 1365 O O . GLU A 1 191 ? 36.850 5.937 -46.862 1.00 77.25 191 GLU A O 1
ATOM 1370 N N . LEU A 1 192 ? 38.400 4.741 -47.969 1.00 74.50 192 LEU A N 1
ATOM 1371 C CA . LEU A 1 192 ? 38.277 3.499 -47.202 1.00 74.50 192 LEU A CA 1
ATOM 1372 C C . LEU A 1 192 ? 38.679 3.701 -45.732 1.00 74.50 192 LEU A C 1
ATOM 1374 O O . LEU A 1 192 ? 37.965 3.270 -44.825 1.00 74.50 192 LEU A O 1
ATOM 1378 N N . GLU A 1 193 ? 39.765 4.428 -45.462 1.00 82.69 193 GLU A N 1
ATOM 1379 C CA . GLU A 1 193 ? 40.117 4.864 -44.102 1.00 82.69 193 GLU A CA 1
ATOM 1380 C C . GLU A 1 193 ? 39.037 5.772 -43.490 1.00 82.69 193 GLU A C 1
ATOM 1382 O O . GLU A 1 193 ? 38.688 5.642 -42.309 1.00 82.69 193 GLU A O 1
ATOM 1387 N N . GLY A 1 194 ? 38.445 6.653 -44.302 1.00 84.56 194 GLY A N 1
ATOM 1388 C CA . GLY A 1 194 ? 37.310 7.483 -43.911 1.00 84.56 194 GLY A CA 1
ATOM 1389 C C . GLY A 1 194 ? 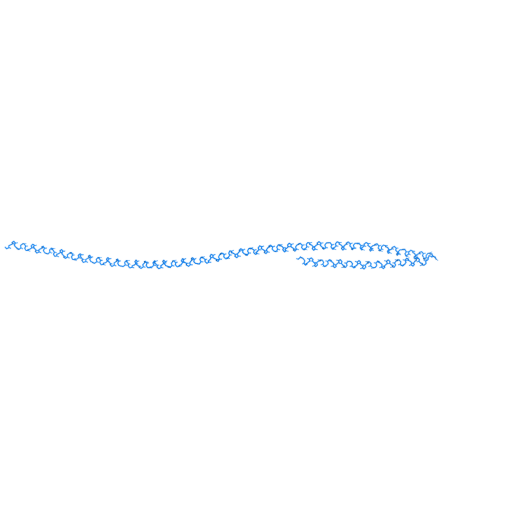36.079 6.659 -43.523 1.00 84.56 194 GLY A C 1
ATOM 1390 O O . GLY A 1 194 ? 35.441 6.944 -42.508 1.00 84.56 194 GLY A O 1
ATOM 1391 N N . GLU A 1 195 ? 35.749 5.616 -44.282 1.00 78.00 195 GLU A N 1
ATOM 1392 C CA . GLU A 1 195 ? 34.647 4.698 -43.981 1.00 78.00 195 GLU A CA 1
ATOM 1393 C C . GLU A 1 195 ? 34.920 3.833 -42.747 1.00 78.00 195 GLU A C 1
ATOM 1395 O O . GLU A 1 195 ? 34.044 3.730 -41.886 1.00 78.00 195 GLU A O 1
ATOM 1400 N N . ARG A 1 196 ? 36.142 3.313 -42.575 1.00 80.00 196 ARG A N 1
ATOM 1401 C CA . ARG A 1 196 ? 36.560 2.610 -41.345 1.00 80.00 196 ARG A CA 1
ATOM 1402 C C . ARG A 1 196 ? 36.405 3.494 -40.109 1.00 80.00 196 ARG A C 1
ATOM 1404 O O . ARG A 1 196 ? 35.877 3.055 -39.088 1.00 80.00 196 ARG A O 1
ATOM 1411 N N . THR A 1 197 ? 36.785 4.764 -40.218 1.00 86.81 197 THR A N 1
ATOM 1412 C CA . THR A 1 197 ? 36.625 5.744 -39.135 1.00 86.81 197 THR A CA 1
ATOM 1413 C C . THR A 1 197 ? 35.150 6.043 -38.851 1.00 86.81 197 THR A C 1
ATOM 1415 O O . THR A 1 197 ? 34.748 6.124 -37.688 1.00 86.81 197 THR A O 1
ATOM 1418 N N . LYS A 1 198 ? 34.313 6.181 -39.890 1.00 83.62 198 LYS A N 1
ATOM 1419 C CA . LYS A 1 198 ? 32.856 6.350 -39.735 1.00 83.62 198 LYS A CA 1
ATOM 1420 C C . LYS A 1 198 ? 32.222 5.135 -39.055 1.00 83.62 198 LYS A C 1
ATOM 1422 O O . LYS A 1 198 ? 31.386 5.314 -38.176 1.00 83.62 198 LYS A O 1
ATOM 1427 N N . LEU A 1 199 ? 32.648 3.923 -39.410 1.00 78.56 199 LEU A N 1
ATOM 1428 C CA . LEU A 1 199 ? 32.163 2.677 -38.817 1.00 78.56 199 LEU A CA 1
ATOM 1429 C C . LEU A 1 199 ? 32.566 2.560 -37.340 1.00 78.56 199 LEU A C 1
ATOM 1431 O O . LEU A 1 199 ? 31.725 2.244 -36.499 1.00 78.56 199 LEU A O 1
ATOM 1435 N N . ALA A 1 200 ? 33.808 2.913 -36.999 1.00 83.38 200 ALA A N 1
ATOM 1436 C CA . ALA A 1 200 ? 34.272 2.967 -35.613 1.00 83.38 200 ALA A CA 1
ATOM 1437 C C . ALA A 1 200 ? 33.474 3.979 -34.765 1.00 83.38 200 ALA A C 1
ATOM 1439 O O . ALA A 1 200 ? 33.049 3.655 -33.656 1.00 83.38 200 ALA A O 1
ATOM 1440 N N . LYS A 1 201 ? 33.203 5.179 -35.302 1.00 87.44 201 LYS A N 1
ATOM 1441 C CA . LYS A 1 201 ? 32.372 6.192 -34.625 1.00 87.44 201 LYS A CA 1
ATOM 1442 C C . LYS A 1 201 ? 30.919 5.746 -34.471 1.00 87.44 201 LYS A C 1
ATOM 1444 O O . LYS A 1 201 ? 30.354 5.903 -33.395 1.00 87.44 201 LYS A O 1
ATOM 1449 N N . ALA A 1 202 ? 30.328 5.145 -35.503 1.00 80.75 202 ALA A N 1
ATOM 1450 C CA . ALA A 1 202 ? 28.965 4.620 -35.441 1.00 80.75 202 ALA A CA 1
ATOM 1451 C C . ALA A 1 202 ? 28.823 3.500 -34.393 1.00 80.75 202 ALA A C 1
ATOM 1453 O O . ALA A 1 202 ? 27.825 3.453 -33.674 1.00 80.75 202 ALA A O 1
ATOM 1454 N N . LEU A 1 203 ? 29.836 2.636 -34.250 1.00 80.88 203 LEU A N 1
ATOM 1455 C CA . LEU A 1 203 ? 29.900 1.635 -33.181 1.00 80.88 203 LEU A CA 1
ATOM 1456 C C . LEU A 1 203 ? 29.962 2.278 -31.791 1.00 80.88 203 LEU A C 1
ATOM 1458 O O . LEU A 1 203 ? 29.272 1.832 -30.876 1.00 80.88 203 LEU A O 1
ATOM 1462 N N . GLU A 1 204 ? 30.775 3.318 -31.614 1.00 86.62 204 GLU A N 1
ATOM 1463 C CA . GLU A 1 204 ? 30.909 4.005 -30.328 1.00 86.62 204 GLU A CA 1
ATOM 1464 C C . GLU A 1 204 ? 29.632 4.776 -29.945 1.00 86.62 204 GLU A C 1
ATOM 1466 O O . GLU A 1 204 ? 29.154 4.677 -28.814 1.00 86.62 204 GLU A O 1
ATOM 1471 N N . GLU A 1 205 ? 29.035 5.506 -30.891 1.00 85.69 205 GLU A N 1
ATOM 1472 C CA . GLU A 1 205 ? 27.756 6.195 -30.693 1.00 85.69 205 GLU A CA 1
ATOM 1473 C C . GLU A 1 205 ? 26.622 5.214 -30.405 1.00 85.69 205 GLU A C 1
ATOM 1475 O O . GLU A 1 205 ? 25.786 5.486 -29.542 1.00 85.69 205 GLU A O 1
ATOM 1480 N N . SER A 1 206 ? 26.612 4.058 -31.070 1.00 73.88 206 SER A N 1
ATOM 1481 C CA . SER A 1 206 ? 25.638 3.005 -30.791 1.00 73.88 206 SER A CA 1
ATOM 1482 C C . SER A 1 206 ? 25.783 2.453 -29.373 1.00 73.88 206 SER A C 1
ATOM 1484 O O . SER A 1 206 ? 24.801 2.403 -28.633 1.00 73.88 206 SER A O 1
ATOM 1486 N N . LYS A 1 207 ? 27.009 2.137 -28.934 1.00 81.81 207 LYS A N 1
ATOM 1487 C CA . LYS A 1 207 ? 27.268 1.696 -27.552 1.00 81.81 207 LYS A CA 1
ATOM 1488 C C . LYS A 1 207 ? 26.767 2.717 -26.531 1.00 81.81 207 LYS A C 1
ATOM 1490 O O . LYS A 1 207 ? 26.159 2.338 -25.535 1.00 81.81 207 LYS A O 1
ATOM 1495 N N . LYS A 1 208 ? 26.959 4.014 -26.799 1.00 85.25 208 LYS A N 1
ATOM 1496 C CA . LYS A 1 208 ? 26.440 5.099 -25.950 1.00 85.25 208 LYS A CA 1
ATOM 1497 C C . LYS A 1 208 ? 24.912 5.173 -25.950 1.00 85.25 208 LYS A C 1
ATOM 1499 O O . LYS A 1 208 ? 24.339 5.501 -24.918 1.00 85.25 208 LYS A O 1
ATOM 1504 N N . ARG A 1 209 ? 24.245 4.906 -27.078 1.00 79.50 209 ARG A N 1
ATOM 1505 C CA . ARG A 1 209 ? 22.772 4.881 -27.157 1.00 79.50 209 ARG A CA 1
ATOM 1506 C C . ARG A 1 209 ? 22.189 3.675 -26.425 1.00 79.50 209 ARG A C 1
ATOM 1508 O O . ARG A 1 209 ? 21.252 3.855 -25.659 1.00 79.50 209 ARG A O 1
ATOM 1515 N N . LEU A 1 210 ? 22.787 2.494 -26.580 1.00 76.31 210 LEU A N 1
ATOM 1516 C CA . LEU A 1 210 ? 22.398 1.288 -25.843 1.00 76.31 210 LEU A CA 1
ATOM 1517 C C . LEU A 1 210 ? 22.597 1.457 -24.332 1.00 76.31 210 LEU A C 1
ATOM 1519 O O . LEU A 1 210 ? 21.695 1.145 -23.569 1.00 76.31 210 LEU A O 1
ATOM 1523 N N . ALA A 1 211 ? 23.716 2.046 -23.900 1.00 80.38 211 ALA A N 1
ATOM 1524 C CA . ALA A 1 211 ? 23.973 2.332 -22.486 1.00 80.38 211 ALA A CA 1
ATOM 1525 C C . ALA A 1 211 ? 23.054 3.409 -21.877 1.00 80.38 211 ALA A C 1
ATOM 1527 O O . ALA A 1 211 ? 23.000 3.537 -20.663 1.00 80.38 211 ALA A O 1
ATOM 1528 N N . LYS A 1 212 ? 22.378 4.219 -22.702 1.00 78.94 212 LYS A N 1
ATOM 1529 C CA . LYS A 1 212 ? 21.363 5.188 -22.251 1.00 78.94 212 LYS A CA 1
ATOM 1530 C C . LYS A 1 212 ? 19.948 4.607 -22.242 1.00 78.94 212 LYS A C 1
ATOM 1532 O O . LYS A 1 212 ? 19.062 5.216 -21.652 1.00 78.94 212 LYS A O 1
ATOM 1537 N N . ALA A 1 213 ? 19.730 3.515 -22.972 1.00 73.00 213 ALA A N 1
ATOM 1538 C CA . ALA A 1 213 ? 18.446 2.830 -23.075 1.00 73.00 213 ALA A CA 1
ATOM 1539 C C . ALA A 1 213 ? 18.309 1.671 -22.070 1.00 73.00 213 ALA A C 1
ATOM 1541 O O . ALA A 1 213 ? 17.185 1.251 -21.806 1.00 73.00 213 ALA A O 1
ATOM 1542 N N . ALA A 1 214 ? 19.434 1.168 -21.547 1.00 60.72 214 ALA A N 1
ATOM 1543 C CA . ALA A 1 214 ? 19.530 0.227 -20.430 1.00 60.72 214 ALA A CA 1
ATOM 1544 C C . ALA A 1 214 ? 19.628 0.971 -19.092 1.00 60.72 214 ALA A C 1
ATOM 1546 O O . ALA A 1 214 ? 19.067 0.453 -18.103 1.00 60.72 214 ALA A O 1
#

Nearest PDB structures (foldseek):
  3zx6-assembly1_A  TM=4.936E-01  e=3.074E+00  Archaeoglobus fulgidus DSM 4304

Radius of gyration: 70.91 Å; Cα contacts (8 Å, |Δi|>4): 51; chains: 1; bounding box: 137×26×199 Å

Secondary structure (DSSP, 8-state):
-HHHHHHHHHHHHHHHHHHHHHHHHHHHHHHHHHHHHHHHHHHHHHHHHHHHHHHHHHHHHHHHHHHHHHHHHHHHHHHHHHHHHHHHHHHHHHHHHHHHHHHHHHHHHHHHHHHHHHHHHHHHHHHHHHHHHHHHHHHHHHHHHHHHHHHHHHHHHHHHHH-TTS-HHHHHHHHHHHHHHHHHHHHHHHHHHHHHHHHHHHHHHHHHHHHHH-